Protein AF-A0A7U9RYZ7-F1 (afdb_monomer)

Mean predicted aligned error: 16.67 Å

Sequence (187 aa):
MVNEFLKSIRSGCMEQKMELETEYNRILIKQKENEKQMLRLKEEEMQNFDAFSPRKQKSNLKDTISNLEKENQMFHQKIEEMKEQKKKLDAEILKISSVLKYFKENYMEKKDLTLSSKGKKKYQKLQERYQGELGELIHKIEFCFTLIDLDPVRCKIELSALLNHLYSKKEKREETERAELVKDKEE

Nearest PDB structures (foldseek):
  3na7-assembly1_A  TM=6.859E-01  e=3.056E+00  Helicobacter pylori NCTC 11638
  8a1g-assembly2_B  TM=5.412E-01  e=5.506E+00  Homo sapiens
  8i21-assembly1_A  TM=3.399E-01  e=4.895E+00  Saccharomyces cerevisiae S288C
  8wjo-assembly1_B  TM=3.676E-01  e=8.315E+00  Saccharomyces cerevisiae S288C

Radius of gyration: 43.57 Å; Cα contacts (8 Å, |Δi|>4): 40; chains: 1; bounding box: 97×31×106 Å

Structure (mmCIF, N/CA/C/O backbone):
data_AF-A0A7U9RYZ7-F1
#
_entry.id   AF-A0A7U9RYZ7-F1
#
loop_
_atom_site.group_PDB
_atom_site.id
_atom_site.type_symbol
_atom_site.label_atom_id
_atom_site.label_alt_id
_atom_site.label_comp_id
_atom_site.label_asym_id
_atom_site.label_entity_id
_atom_site.label_seq_id
_atom_site.pdbx_PDB_ins_code
_atom_site.Cartn_x
_atom_site.Cartn_y
_atom_site.Cartn_z
_atom_site.occupancy
_atom_site.B_iso_or_equiv
_atom_site.auth_seq_id
_atom_site.auth_comp_id
_atom_site.auth_asym_id
_atom_site.auth_atom_id
_atom_site.pdbx_PDB_model_num
ATOM 1 N N . MET A 1 1 ? 5.210 12.443 -12.649 1.00 73.38 1 MET A N 1
ATOM 2 C CA . MET A 1 1 ? 3.873 13.069 -12.563 1.00 73.38 1 MET A CA 1
ATOM 3 C C . MET A 1 1 ? 2.748 12.087 -12.204 1.00 73.38 1 MET A C 1
ATOM 5 O O . MET A 1 1 ? 2.411 12.026 -11.034 1.00 73.38 1 MET A O 1
ATOM 9 N N . VAL A 1 2 ? 2.197 11.255 -13.109 1.00 79.50 2 VAL A N 1
ATOM 10 C CA . VAL A 1 2 ? 1.029 10.382 -12.780 1.00 79.50 2 VAL A CA 1
ATOM 11 C C . VAL A 1 2 ? 1.328 9.320 -11.705 1.00 79.50 2 VAL A C 1
ATOM 13 O O . VAL A 1 2 ? 0.521 9.089 -10.812 1.00 79.50 2 VAL A O 1
ATOM 16 N N . ASN A 1 3 ? 2.509 8.695 -11.740 1.00 81.38 3 ASN A N 1
ATOM 17 C CA . ASN A 1 3 ? 2.912 7.698 -10.736 1.00 81.38 3 ASN A CA 1
ATOM 18 C C . ASN A 1 3 ? 3.107 8.326 -9.339 1.00 81.38 3 ASN A C 1
ATOM 20 O O . ASN A 1 3 ? 2.691 7.759 -8.335 1.00 81.38 3 ASN A O 1
ATOM 24 N N . GLU A 1 4 ? 3.699 9.519 -9.272 1.00 85.00 4 GLU A N 1
ATOM 25 C CA . GLU A 1 4 ? 3.866 10.266 -8.015 1.00 85.00 4 GLU A CA 1
ATOM 26 C C . GLU A 1 4 ? 2.518 10.710 -7.451 1.00 85.00 4 GLU A C 1
ATOM 28 O O . GLU A 1 4 ? 2.281 10.562 -6.257 1.00 85.00 4 GLU A O 1
ATOM 33 N N . PHE A 1 5 ? 1.608 11.150 -8.321 1.00 88.88 5 PHE A N 1
ATOM 34 C CA . PHE A 1 5 ? 0.243 11.494 -7.946 1.00 88.88 5 PHE A CA 1
ATOM 35 C C . PHE A 1 5 ? -0.509 10.293 -7.352 1.00 88.88 5 PHE A C 1
ATOM 37 O O . PHE A 1 5 ? -1.039 10.380 -6.249 1.00 88.88 5 PHE A O 1
ATOM 44 N N . LEU A 1 6 ? -0.476 9.129 -8.011 1.00 88.06 6 LEU A N 1
ATOM 45 C CA . LEU A 1 6 ? -1.102 7.905 -7.490 1.00 88.06 6 LEU A CA 1
ATOM 46 C C . LEU A 1 6 ? -0.471 7.427 -6.172 1.00 88.06 6 LEU A C 1
ATOM 48 O O . LEU A 1 6 ? -1.171 6.903 -5.307 1.00 88.06 6 LEU A O 1
ATOM 52 N N . LYS A 1 7 ? 0.842 7.614 -5.993 1.00 89.19 7 LYS A N 1
ATOM 53 C CA . LYS A 1 7 ? 1.519 7.334 -4.718 1.00 89.19 7 LYS A CA 1
ATOM 54 C C . LYS A 1 7 ? 1.069 8.285 -3.610 1.00 89.19 7 LYS A C 1
ATOM 56 O O . LYS A 1 7 ? 0.853 7.812 -2.501 1.00 89.19 7 LYS A O 1
ATOM 61 N N . SER A 1 8 ? 0.904 9.572 -3.917 1.00 91.00 8 SER A N 1
ATOM 62 C CA . SER A 1 8 ? 0.421 10.586 -2.974 1.00 91.00 8 SER A CA 1
ATOM 63 C C . SER A 1 8 ? -1.026 10.329 -2.541 1.00 91.00 8 SER A C 1
ATOM 65 O O . SER A 1 8 ? -1.328 10.399 -1.354 1.00 91.00 8 SER A O 1
ATOM 67 N N . ILE A 1 9 ? -1.909 9.934 -3.465 1.00 90.75 9 ILE A N 1
ATOM 68 C CA . ILE A 1 9 ? -3.276 9.532 -3.099 1.00 90.75 9 ILE A CA 1
ATOM 69 C C . ILE A 1 9 ? -3.232 8.292 -2.203 1.00 90.75 9 ILE A C 1
ATOM 71 O O . ILE A 1 9 ? -3.878 8.257 -1.161 1.00 90.75 9 ILE A O 1
ATOM 75 N N . ARG A 1 10 ? -2.430 7.282 -2.566 1.00 90.88 10 ARG A N 1
ATOM 76 C CA . ARG A 1 10 ? -2.289 6.072 -1.748 1.00 90.88 10 ARG A CA 1
ATOM 77 C C . ARG A 1 10 ? -1.786 6.385 -0.337 1.00 90.88 10 ARG A C 1
ATOM 79 O O . ARG A 1 10 ? -2.271 5.760 0.602 1.00 90.88 10 ARG A O 1
ATOM 86 N N . SER A 1 11 ? -0.809 7.281 -0.179 1.00 90.12 11 SER A N 1
ATOM 87 C CA . SER A 1 11 ? -0.331 7.673 1.151 1.00 90.12 11 SER A CA 1
ATOM 88 C C . SER A 1 11 ? -1.417 8.402 1.940 1.00 90.12 11 SER A C 1
ATOM 90 O O . SER A 1 11 ? -1.642 8.032 3.084 1.00 90.12 11 SER A O 1
ATOM 92 N N . GLY A 1 12 ? -2.171 9.310 1.312 1.00 92.44 12 GLY A N 1
ATOM 93 C CA . GLY A 1 12 ? -3.309 9.977 1.955 1.00 92.44 12 GLY A CA 1
ATOM 94 C C . GLY A 1 12 ? -4.394 9.000 2.428 1.00 92.44 12 GLY A C 1
ATOM 95 O O . GLY A 1 12 ? -4.841 9.075 3.569 1.00 92.44 12 GLY A O 1
ATOM 96 N N . CYS A 1 13 ? -4.764 8.007 1.611 1.00 89.50 13 CYS A N 1
ATOM 97 C CA . CYS A 1 13 ? -5.710 6.962 2.031 1.00 89.50 13 CYS A CA 1
ATOM 98 C C . CYS A 1 13 ? -5.172 6.116 3.202 1.00 89.50 13 CYS A C 1
ATOM 100 O O . CYS A 1 13 ? -5.941 5.669 4.052 1.00 89.50 13 CYS A O 1
ATOM 102 N N . MET A 1 14 ? -3.857 5.875 3.256 1.00 90.19 14 MET A N 1
ATOM 103 C CA . MET A 1 14 ? -3.225 5.155 4.368 1.00 90.19 14 MET A CA 1
ATOM 104 C C . MET A 1 14 ? -3.211 5.987 5.653 1.00 90.19 14 MET A C 1
ATOM 106 O O . MET A 1 14 ? -3.461 5.438 6.722 1.00 90.19 14 MET A O 1
ATOM 110 N N . GLU A 1 15 ? -2.965 7.293 5.559 1.00 93.44 15 GLU A N 1
ATOM 111 C CA . GLU A 1 15 ? -3.040 8.222 6.693 1.00 93.44 15 GLU A CA 1
ATOM 112 C C . GLU A 1 15 ? -4.458 8.264 7.274 1.00 93.44 15 GLU A C 1
ATOM 114 O O . GLU A 1 15 ? -4.635 8.015 8.464 1.00 93.44 15 GLU A O 1
ATOM 119 N N . GLN A 1 16 ? -5.480 8.422 6.428 1.00 92.38 16 GLN A N 1
ATOM 120 C CA . GLN A 1 16 ? -6.887 8.380 6.852 1.00 92.38 16 GLN A CA 1
ATOM 121 C C . GLN A 1 16 ? -7.258 7.054 7.530 1.00 92.38 16 GLN A C 1
ATOM 123 O O . GLN A 1 16 ? -7.977 7.028 8.529 1.00 92.38 16 GLN A O 1
ATOM 128 N N . LYS A 1 17 ? -6.743 5.930 7.018 1.00 91.50 17 LYS A N 1
ATOM 129 C CA . LYS A 1 17 ? -6.937 4.617 7.643 1.00 91.50 17 LYS A CA 1
ATOM 130 C C . LYS A 1 17 ? -6.308 4.554 9.039 1.00 91.50 17 LYS A C 1
ATOM 132 O O . LYS A 1 17 ? -6.925 4.001 9.948 1.00 91.50 17 LYS A O 1
ATOM 137 N N . MET A 1 18 ? -5.108 5.109 9.208 1.00 92.06 18 MET A N 1
ATOM 138 C CA . MET A 1 18 ? -4.433 5.169 10.507 1.00 92.06 18 MET A CA 1
ATOM 139 C C . MET A 1 18 ? -5.207 6.045 11.494 1.00 92.06 18 MET A C 1
ATOM 141 O O . MET A 1 18 ? -5.415 5.635 12.634 1.00 92.06 18 MET A O 1
ATOM 145 N N . GLU A 1 19 ? -5.689 7.210 11.062 1.00 93.62 19 GLU A N 1
ATOM 146 C CA . GLU A 1 19 ? -6.517 8.095 11.888 1.00 93.62 19 GLU A CA 1
ATOM 147 C C . GLU A 1 19 ? -7.786 7.383 12.371 1.00 93.62 19 GLU A C 1
ATOM 149 O O . GLU A 1 19 ? -8.037 7.332 13.580 1.00 93.62 19 GLU A O 1
ATOM 154 N N . LEU A 1 20 ? -8.518 6.732 11.462 1.00 92.38 20 LEU A N 1
ATOM 155 C CA . LEU A 1 20 ? -9.696 5.931 11.808 1.00 92.38 20 LEU A CA 1
ATOM 156 C C . LEU A 1 20 ? -9.376 4.820 12.813 1.00 92.38 20 LEU A C 1
ATOM 158 O O . LEU A 1 20 ? -10.153 4.573 13.732 1.00 92.38 20 LEU A O 1
ATOM 162 N N . GLU A 1 21 ? -8.227 4.159 12.680 1.00 90.62 21 GLU A N 1
ATOM 163 C CA . GLU A 1 21 ? -7.804 3.102 13.601 1.00 90.62 21 GLU A CA 1
ATOM 164 C C . GLU A 1 21 ? -7.466 3.653 14.996 1.00 90.62 21 GLU A C 1
ATOM 166 O O . GLU A 1 21 ? -7.800 3.033 16.010 1.00 90.62 21 GLU A O 1
ATOM 171 N N . THR A 1 22 ? -6.881 4.852 15.079 1.00 92.81 22 THR A N 1
ATOM 172 C CA . THR A 1 22 ? -6.677 5.525 16.370 1.00 92.81 22 THR A CA 1
ATOM 173 C C . THR A 1 22 ? -7.996 5.927 17.027 1.00 92.81 22 THR A C 1
ATOM 175 O O . THR A 1 22 ? -8.154 5.726 18.234 1.00 92.81 22 THR A O 1
ATOM 178 N N . GLU A 1 23 ? -8.961 6.452 16.266 1.00 92.81 23 GLU A N 1
ATOM 179 C CA . GLU A 1 23 ? -10.270 6.838 16.800 1.00 92.81 23 GLU A CA 1
ATOM 180 C C . GLU A 1 23 ? -11.075 5.610 17.245 1.00 92.81 23 GLU A C 1
ATOM 182 O O . GLU A 1 23 ? -11.624 5.601 18.349 1.00 92.81 23 GLU A O 1
ATOM 187 N N . TYR A 1 24 ? -11.046 4.537 16.453 1.00 92.25 24 TYR A N 1
ATOM 188 C CA . TYR A 1 24 ? -11.631 3.243 16.798 1.00 92.25 24 TYR A CA 1
ATOM 189 C C . TYR A 1 24 ? -11.099 2.719 18.138 1.00 92.25 24 TYR A C 1
ATOM 191 O O . TYR A 1 24 ? -11.875 2.359 19.024 1.00 92.25 24 TYR A O 1
ATOM 199 N N . ASN A 1 25 ? -9.776 2.734 18.330 1.00 92.06 25 ASN A N 1
ATOM 200 C CA . ASN A 1 25 ? -9.162 2.285 19.578 1.00 92.06 25 ASN A CA 1
ATOM 201 C C . ASN A 1 25 ? -9.558 3.165 20.773 1.00 92.06 25 ASN A C 1
ATOM 203 O O . ASN A 1 25 ? -9.812 2.641 21.858 1.00 92.06 25 ASN A O 1
ATOM 207 N N . ARG A 1 26 ? -9.668 4.488 20.588 1.00 93.62 26 ARG A N 1
ATOM 208 C CA . ARG A 1 26 ? -10.150 5.403 21.639 1.00 93.62 26 ARG A CA 1
ATOM 209 C C . ARG A 1 26 ? -11.584 5.082 22.051 1.00 93.62 26 ARG A C 1
ATOM 211 O O . ARG A 1 26 ? -11.870 5.039 23.244 1.00 93.62 26 ARG A O 1
ATOM 218 N N . ILE A 1 27 ? -12.472 4.848 21.085 1.00 92.06 27 ILE A N 1
ATOM 219 C CA . ILE A 1 27 ? -13.871 4.489 21.355 1.00 92.06 27 ILE A CA 1
ATOM 220 C C . ILE A 1 27 ? -13.947 3.141 22.078 1.00 92.06 27 ILE A C 1
ATOM 222 O O . ILE A 1 27 ? -14.669 3.019 23.063 1.00 92.06 27 ILE A O 1
ATOM 226 N N . LEU A 1 28 ? -13.148 2.156 21.661 1.00 91.25 28 LEU A N 1
ATOM 227 C CA . LEU A 1 28 ? -13.102 0.842 22.304 1.00 91.25 28 LEU A CA 1
ATOM 228 C C . LEU A 1 28 ? -12.662 0.924 23.776 1.00 91.25 28 LEU A C 1
ATOM 230 O O . LEU A 1 28 ? -13.189 0.202 24.621 1.00 91.25 28 LEU A O 1
ATOM 234 N N . ILE A 1 29 ? -11.697 1.795 24.091 1.00 92.50 29 ILE A N 1
ATOM 235 C CA . ILE A 1 29 ? -11.263 2.040 25.474 1.00 92.50 29 ILE A CA 1
ATOM 236 C C . ILE A 1 29 ? -12.407 2.652 26.286 1.00 92.50 29 ILE A C 1
ATOM 238 O O . ILE A 1 29 ? -12.743 2.108 27.336 1.00 92.50 29 ILE A O 1
ATOM 242 N N . LYS A 1 30 ? -13.055 3.705 25.770 1.00 91.69 30 LYS A N 1
ATOM 243 C CA . LYS A 1 30 ? -14.197 4.352 26.438 1.00 91.69 30 LYS A CA 1
ATOM 244 C C . LYS A 1 30 ? -15.343 3.383 26.700 1.00 91.69 30 LYS A C 1
ATOM 246 O O . LYS A 1 30 ? -15.904 3.372 27.787 1.00 91.69 30 LYS A O 1
ATOM 251 N N . GLN A 1 31 ? -15.653 2.514 25.741 1.00 90.62 31 GLN A N 1
ATOM 252 C CA . GLN A 1 31 ? -16.705 1.517 25.914 1.00 90.62 31 GLN A CA 1
ATOM 253 C C . GLN A 1 31 ? -16.375 0.538 27.056 1.00 90.62 31 GLN A C 1
ATOM 255 O O . GLN A 1 31 ? -17.222 0.260 27.901 1.00 90.62 31 GLN A O 1
ATOM 260 N N . LYS A 1 32 ? -15.120 0.073 27.145 1.00 91.50 32 LYS A N 1
ATOM 261 C CA . LYS A 1 32 ? -14.660 -0.785 28.253 1.00 91.50 32 LYS A CA 1
ATOM 262 C C . LYS A 1 32 ? -14.678 -0.065 29.602 1.00 91.50 32 LYS A C 1
ATOM 264 O O . LYS A 1 32 ? -14.926 -0.694 30.630 1.00 91.50 32 LYS A O 1
ATOM 269 N N . GLU A 1 33 ? -14.368 1.227 29.623 1.00 92.00 33 GLU A N 1
ATOM 270 C CA . GLU A 1 33 ? -14.463 2.058 30.827 1.00 92.00 33 GLU A CA 1
ATOM 271 C C . GLU A 1 33 ? -15.919 2.194 31.281 1.00 92.00 33 GLU A C 1
ATOM 273 O O . GLU A 1 33 ? -16.210 1.916 32.445 1.00 92.00 33 GLU A O 1
ATOM 278 N N . ASN A 1 34 ? -16.834 2.487 30.353 1.00 90.88 34 ASN A N 1
ATOM 279 C CA . ASN A 1 34 ? -18.270 2.561 30.612 1.00 90.88 34 ASN A CA 1
ATOM 280 C C . ASN A 1 34 ? -18.826 1.228 31.130 1.00 90.88 34 ASN A C 1
ATOM 282 O O . ASN A 1 34 ? -19.574 1.209 32.104 1.00 90.88 34 ASN A O 1
ATOM 286 N N . GLU A 1 35 ? -18.428 0.096 30.544 1.00 88.88 35 GLU A N 1
ATOM 287 C CA . GLU A 1 35 ? -18.813 -1.242 31.017 1.00 88.88 35 GLU A CA 1
ATOM 288 C C . GLU A 1 35 ? -18.355 -1.500 32.463 1.00 88.88 35 GLU A C 1
ATOM 290 O O . GLU A 1 35 ? -19.143 -1.957 33.295 1.00 88.88 35 GLU A O 1
ATOM 295 N N . LYS A 1 36 ? -17.105 -1.150 32.799 1.00 91.69 36 LYS A N 1
ATOM 296 C CA . LYS A 1 36 ? -16.585 -1.264 34.173 1.00 91.69 36 LYS A CA 1
ATOM 297 C C . LYS A 1 36 ? -17.301 -0.326 35.139 1.00 91.69 36 LYS A C 1
ATOM 299 O O . LYS A 1 36 ? -17.555 -0.709 36.278 1.00 91.69 36 LYS A O 1
ATOM 304 N N . GLN A 1 37 ? -17.611 0.894 34.707 1.00 89.50 37 GLN A N 1
ATOM 305 C CA . GLN A 1 37 ? -18.332 1.863 35.524 1.00 89.50 37 GLN A CA 1
ATOM 306 C C . GLN A 1 37 ? 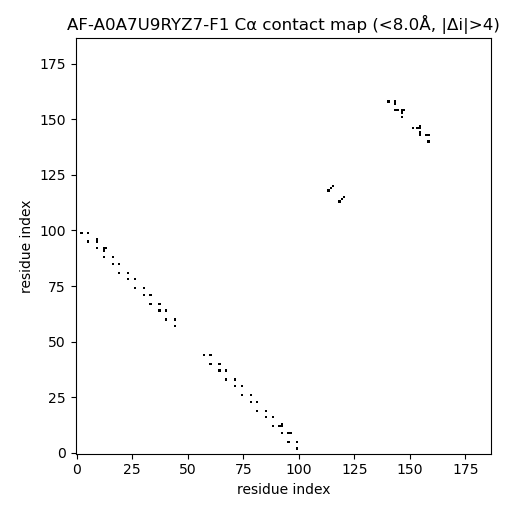-19.755 1.383 35.811 1.00 89.50 37 GLN A C 1
ATOM 308 O O . GLN A 1 37 ? -20.178 1.409 36.962 1.00 89.50 37 GLN A O 1
ATOM 313 N N . MET A 1 38 ? -20.464 0.860 34.808 1.00 86.69 38 MET A N 1
ATOM 314 C CA . MET A 1 38 ? -21.784 0.262 35.011 1.00 86.69 38 MET A CA 1
ATOM 315 C C . MET A 1 38 ? -21.744 -0.922 35.979 1.00 86.69 38 MET A C 1
ATOM 317 O O . MET A 1 38 ? -22.654 -1.057 36.793 1.00 86.69 38 MET A O 1
ATOM 321 N N . LEU A 1 39 ? -20.710 -1.769 35.918 1.00 88.75 39 LEU A N 1
ATOM 322 C CA . LEU A 1 39 ? -20.558 -2.883 36.857 1.00 88.75 39 LEU A CA 1
ATOM 323 C C . LEU A 1 39 ? -20.421 -2.380 38.302 1.00 88.75 39 LEU A C 1
ATOM 325 O O . LEU A 1 39 ? -21.164 -2.830 39.168 1.00 88.75 39 LEU A O 1
ATOM 329 N N . ARG A 1 40 ? -19.551 -1.389 38.537 1.00 87.50 40 ARG A N 1
ATOM 330 C CA . ARG A 1 40 ? -19.377 -0.766 39.862 1.00 87.50 40 ARG A CA 1
ATOM 331 C C . ARG A 1 40 ? -20.672 -0.146 40.378 1.00 87.50 40 ARG A C 1
ATOM 333 O O . ARG A 1 40 ? -21.043 -0.377 41.519 1.00 87.50 40 ARG A O 1
ATOM 340 N N . LEU A 1 41 ? -21.396 0.581 39.525 1.00 85.38 41 LEU A N 1
ATOM 341 C CA . LEU A 1 41 ? -22.676 1.193 39.898 1.00 85.38 41 LEU A CA 1
ATOM 342 C C . LEU A 1 41 ? -23.736 0.141 40.266 1.00 85.38 41 LEU A C 1
ATOM 344 O O . LEU A 1 41 ? -24.522 0.358 41.184 1.00 85.38 41 LEU A O 1
ATOM 348 N N . LYS A 1 42 ? -23.745 -1.016 39.589 1.00 83.81 42 LYS A N 1
ATOM 349 C CA . LYS A 1 42 ? -24.626 -2.147 39.930 1.00 83.81 42 LYS A CA 1
ATOM 350 C C . LYS A 1 42 ? -24.232 -2.803 41.257 1.00 83.81 42 LYS A C 1
ATOM 352 O O . LYS A 1 42 ? -25.106 -3.154 42.045 1.00 83.81 42 LYS A O 1
ATOM 357 N N . GLU A 1 43 ? -22.936 -2.945 41.527 1.00 84.88 43 GLU A N 1
ATOM 358 C CA . GLU A 1 43 ? -22.425 -3.442 42.812 1.00 84.88 43 GLU A CA 1
ATOM 359 C C . GLU A 1 43 ? -22.773 -2.484 43.965 1.00 84.88 43 GLU A C 1
ATOM 361 O O . GLU A 1 43 ? -23.242 -2.930 45.011 1.00 84.88 43 GLU A O 1
ATOM 366 N N . GLU A 1 44 ? -22.640 -1.171 43.756 1.00 80.19 44 GLU A N 1
ATOM 367 C CA . GLU A 1 44 ? -23.049 -0.131 44.709 1.00 80.19 44 GLU A CA 1
ATOM 368 C C . GLU A 1 44 ? -24.567 -0.120 44.951 1.00 80.19 44 GLU A C 1
ATOM 370 O O . GLU A 1 44 ? -25.000 0.085 46.087 1.00 80.19 44 GLU A O 1
ATOM 375 N N . GLU A 1 45 ? -25.388 -0.368 43.921 1.00 75.62 45 GLU A N 1
ATOM 376 C CA . GLU A 1 45 ? -26.844 -0.517 44.070 1.00 75.62 45 GLU A CA 1
ATOM 377 C C . GLU A 1 45 ? -27.197 -1.731 44.950 1.00 75.62 45 GLU A C 1
ATOM 379 O O . GLU A 1 45 ? -28.113 -1.647 45.773 1.00 75.62 45 GLU A O 1
ATOM 384 N N . MET A 1 46 ? -26.459 -2.839 44.812 1.00 71.62 46 MET A N 1
ATOM 385 C CA . MET A 1 46 ? -26.667 -4.058 45.601 1.00 71.62 46 MET A CA 1
ATOM 386 C C . MET A 1 46 ? -26.157 -3.939 47.043 1.00 71.62 46 MET A C 1
ATOM 388 O O . MET A 1 46 ? -26.833 -4.397 47.962 1.00 71.62 46 MET A O 1
ATOM 392 N N . GLN A 1 47 ? -24.995 -3.314 47.262 1.00 72.56 47 GLN A N 1
ATOM 393 C CA . GLN A 1 47 ? -24.409 -3.144 48.598 1.00 72.56 47 GLN A CA 1
ATOM 394 C C . GLN A 1 47 ? -25.141 -2.094 49.442 1.00 72.56 47 GLN A C 1
ATOM 396 O O . GLN A 1 47 ? -25.304 -2.283 50.645 1.00 72.56 47 GLN A O 1
ATOM 401 N N . ASN A 1 48 ? -25.647 -1.020 48.828 1.00 64.44 48 ASN A N 1
ATOM 402 C CA . ASN A 1 48 ? -26.41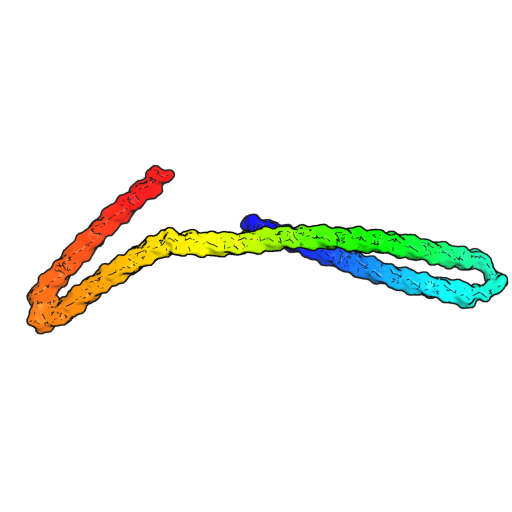9 0.021 49.516 1.00 64.44 48 ASN A CA 1
ATOM 403 C C . ASN A 1 48 ? -27.922 -0.314 49.618 1.00 64.44 48 ASN A C 1
ATOM 405 O O . ASN A 1 48 ? -28.770 0.586 49.699 1.00 64.44 48 ASN A O 1
ATOM 409 N N . PHE A 1 49 ? -28.291 -1.601 49.598 1.00 62.56 49 PHE A N 1
ATOM 410 C CA . PHE A 1 49 ? -29.666 -2.036 49.828 1.00 62.56 49 PHE A CA 1
ATOM 411 C C . PHE A 1 49 ? -30.025 -1.929 51.317 1.00 62.56 49 PHE A C 1
ATOM 413 O O . PHE A 1 49 ? -30.086 -2.910 52.048 1.00 62.56 49 PHE A O 1
ATOM 420 N N . ASP A 1 50 ? -30.292 -0.708 51.765 1.00 62.00 50 ASP A N 1
ATOM 421 C CA . ASP A 1 50 ? -30.969 -0.445 53.030 1.00 62.00 50 ASP A CA 1
ATOM 422 C C . ASP A 1 50 ? -32.473 -0.269 52.755 1.00 62.00 50 ASP A C 1
ATOM 424 O O . ASP A 1 50 ? -32.883 0.547 51.918 1.00 62.00 50 ASP A O 1
ATOM 428 N N . ALA A 1 51 ? -33.304 -1.070 53.431 1.00 64.62 51 ALA A N 1
ATOM 429 C CA . ALA A 1 51 ? -34.763 -1.026 53.323 1.00 64.62 51 ALA A CA 1
ATOM 430 C C . ALA A 1 51 ? -35.352 0.327 53.774 1.00 64.62 51 ALA A C 1
ATOM 432 O O . ALA A 1 51 ? -36.487 0.644 53.412 1.00 64.62 51 ALA A O 1
ATOM 433 N N . PHE A 1 52 ? -34.573 1.132 54.506 1.00 65.88 52 PHE A N 1
ATOM 434 C CA . PHE A 1 52 ? -34.967 2.435 55.042 1.00 65.88 52 PHE A CA 1
ATOM 435 C C . PHE A 1 52 ? -34.239 3.635 54.404 1.00 65.88 52 PHE A C 1
ATOM 437 O O . PHE A 1 52 ? -34.518 4.778 54.769 1.00 65.88 52 PHE A O 1
ATOM 444 N N . SER A 1 53 ? -33.366 3.420 53.412 1.00 61.47 53 SER A N 1
ATOM 445 C CA . SER A 1 53 ? -32.611 4.505 52.763 1.00 61.47 53 SER A CA 1
ATOM 446 C C . SER A 1 53 ? -33.454 5.317 51.750 1.00 61.47 53 SER A C 1
ATOM 448 O O . SER A 1 53 ? -34.352 4.765 51.096 1.00 61.47 53 SER A O 1
ATO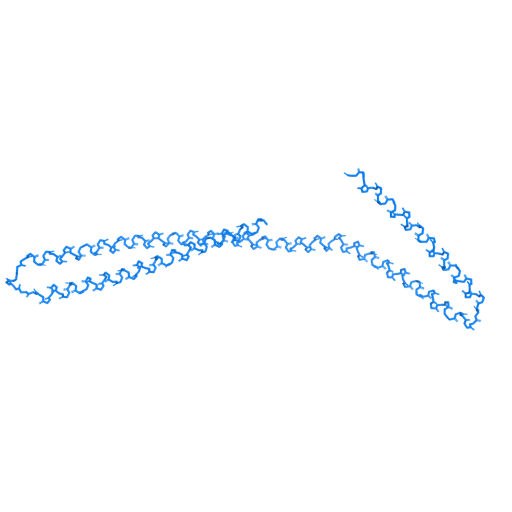M 450 N N . PRO A 1 54 ? -33.215 6.641 51.585 1.00 63.56 54 PRO A N 1
ATOM 451 C CA . PRO A 1 54 ? -34.041 7.513 50.750 1.00 63.56 54 PRO A CA 1
ATOM 452 C C . PRO A 1 54 ? -34.127 7.072 49.279 1.00 63.56 54 PRO A C 1
ATOM 454 O O . PRO A 1 54 ? -33.126 6.961 48.571 1.00 63.56 54 PRO A O 1
ATOM 457 N N . ARG A 1 55 ? -35.356 6.951 48.752 1.00 64.19 55 ARG A N 1
ATOM 458 C CA . ARG A 1 55 ? -35.630 6.558 47.349 1.00 64.19 55 ARG A CA 1
ATOM 459 C C . ARG A 1 55 ? -34.928 7.422 46.287 1.00 64.19 55 ARG A C 1
ATOM 461 O O . ARG A 1 55 ? -34.687 6.925 45.191 1.00 64.19 55 ARG A O 1
ATOM 468 N N . LYS A 1 56 ? -34.580 8.679 46.598 1.00 62.34 56 LYS A N 1
ATOM 469 C CA . LYS A 1 56 ? -33.919 9.619 45.667 1.00 62.34 56 LYS A CA 1
ATOM 470 C C . LYS A 1 56 ? -32.501 9.187 45.263 1.00 62.34 56 LYS A C 1
ATOM 472 O O . LYS A 1 56 ? -32.074 9.489 44.158 1.00 62.34 56 LYS A O 1
ATOM 477 N N . GLN A 1 57 ? -31.775 8.461 46.117 1.00 63.81 57 GLN A N 1
ATOM 478 C CA . GLN A 1 57 ? -30.422 7.995 45.782 1.00 63.81 57 GLN A CA 1
ATOM 479 C C . GLN A 1 57 ? -30.455 6.832 44.773 1.00 63.81 57 GLN A C 1
ATOM 481 O O . GLN A 1 57 ? -29.603 6.752 43.893 1.00 63.81 57 GLN A O 1
ATOM 486 N N . LYS A 1 58 ? -31.499 5.989 44.827 1.00 66.00 58 LYS A N 1
ATOM 487 C CA . LYS A 1 58 ? -31.712 4.880 43.880 1.00 66.00 58 LYS A CA 1
ATOM 488 C C . LYS A 1 58 ? -32.160 5.338 42.484 1.00 66.00 58 LYS A C 1
ATOM 490 O O . LYS A 1 58 ? -31.829 4.662 41.516 1.00 66.00 58 LYS A O 1
ATOM 495 N N . SER A 1 59 ? -32.887 6.455 42.343 1.00 66.19 59 SER A N 1
ATOM 496 C CA . SER A 1 59 ? -33.250 6.972 41.007 1.00 66.19 59 SER A CA 1
ATOM 497 C C . SER A 1 59 ? -32.024 7.481 40.251 1.00 66.19 59 SER A C 1
ATOM 499 O O . SER A 1 59 ? -31.823 7.103 39.104 1.00 66.19 59 SER A O 1
ATOM 501 N N . ASN A 1 60 ? -31.144 8.227 40.928 1.00 77.50 60 ASN A N 1
ATOM 502 C CA . ASN A 1 60 ? -29.951 8.807 40.309 1.00 77.50 60 ASN A CA 1
ATOM 503 C C . ASN A 1 60 ? -29.003 7.744 39.726 1.00 77.50 60 ASN A C 1
ATOM 505 O O . ASN A 1 60 ? -28.472 7.952 38.637 1.00 77.50 60 ASN A O 1
ATOM 509 N N . LEU A 1 61 ? -28.821 6.608 40.418 1.00 77.94 61 LEU A N 1
ATOM 510 C CA . LEU A 1 61 ? -28.008 5.473 39.951 1.00 77.94 61 LEU A CA 1
ATOM 511 C C . LEU A 1 61 ? -28.596 4.824 38.689 1.00 77.94 61 LEU A C 1
ATOM 513 O O . LEU A 1 61 ? -27.880 4.569 37.723 1.00 77.94 61 LEU A O 1
ATOM 517 N N . LYS A 1 62 ? -29.915 4.605 38.662 1.00 81.00 62 LYS A N 1
ATOM 518 C CA . LYS A 1 62 ? -30.604 4.047 37.489 1.00 81.00 62 LYS A CA 1
ATOM 519 C C . LYS A 1 62 ? -30.535 4.979 36.286 1.00 81.00 62 LYS A C 1
ATOM 521 O O . LYS A 1 62 ? -30.306 4.512 35.172 1.00 81.00 62 LYS A O 1
ATOM 526 N N . ASP A 1 63 ? -30.668 6.282 36.515 1.00 84.69 63 ASP A N 1
ATOM 527 C CA . ASP A 1 63 ? -30.539 7.289 35.462 1.00 84.69 63 ASP A CA 1
ATOM 528 C C . ASP A 1 63 ? -29.105 7.332 34.904 1.00 84.69 63 ASP A C 1
ATOM 530 O O . ASP A 1 63 ? -28.918 7.426 33.690 1.00 84.69 63 ASP A O 1
ATOM 534 N N . THR A 1 64 ? -28.080 7.183 35.756 1.00 84.88 64 THR A N 1
ATOM 535 C CA . THR A 1 64 ? -26.678 7.112 35.297 1.00 84.88 64 THR A CA 1
ATOM 536 C C . THR A 1 64 ? -26.391 5.844 34.502 1.00 84.88 64 THR A C 1
ATOM 538 O O . THR A 1 64 ? -25.758 5.930 33.451 1.00 84.88 64 THR A O 1
ATOM 541 N N . ILE A 1 65 ? -26.887 4.685 34.945 1.00 85.31 65 ILE A N 1
ATOM 542 C CA . ILE A 1 65 ? -26.751 3.423 34.201 1.00 85.31 65 ILE A CA 1
ATOM 543 C C . ILE A 1 65 ? -27.451 3.529 32.837 1.00 85.31 65 ILE A C 1
ATOM 545 O O . ILE A 1 65 ? -26.846 3.207 31.820 1.00 85.31 65 ILE A O 1
ATOM 549 N N . SER A 1 66 ? -28.676 4.063 32.790 1.00 88.75 66 SER A N 1
ATOM 550 C CA . SER A 1 66 ? -29.423 4.272 31.538 1.00 88.75 66 SER A CA 1
ATOM 551 C C . SER A 1 66 ? -28.689 5.201 30.561 1.00 88.75 66 SER A C 1
ATOM 553 O O . SER A 1 66 ? -28.649 4.949 29.355 1.00 88.75 66 SER A O 1
ATOM 555 N N . ASN A 1 67 ? -28.054 6.264 31.066 1.00 90.00 67 ASN A N 1
ATOM 556 C CA . ASN A 1 67 ? -27.255 7.166 30.237 1.00 90.00 67 ASN A CA 1
ATOM 557 C C . ASN A 1 67 ? -25.991 6.485 29.685 1.00 90.00 67 ASN A C 1
ATOM 559 O O . ASN A 1 67 ? -25.695 6.648 28.501 1.00 90.00 67 ASN A O 1
ATOM 563 N N . LEU A 1 68 ? -25.292 5.684 30.497 1.00 88.88 68 LEU A N 1
ATOM 564 C CA . LEU A 1 68 ? -24.127 4.903 30.057 1.00 88.88 68 LEU A CA 1
ATOM 565 C C . LEU A 1 68 ? -24.506 3.831 29.022 1.00 88.88 68 LEU A C 1
ATOM 567 O O . LEU A 1 68 ? -23.761 3.598 28.070 1.00 88.88 68 LEU A O 1
ATOM 571 N N . GLU A 1 69 ? -25.681 3.209 29.154 1.00 88.25 69 GLU A N 1
ATOM 572 C CA . GLU A 1 69 ? -26.209 2.264 28.161 1.00 88.25 69 GLU A CA 1
ATOM 573 C C . GLU A 1 69 ? -26.484 2.947 26.815 1.00 88.25 69 GLU A C 1
ATOM 575 O O . GLU A 1 69 ? -26.086 2.426 25.770 1.00 88.25 69 GLU A O 1
ATOM 580 N N . LYS A 1 70 ? -27.100 4.138 26.825 1.00 90.94 70 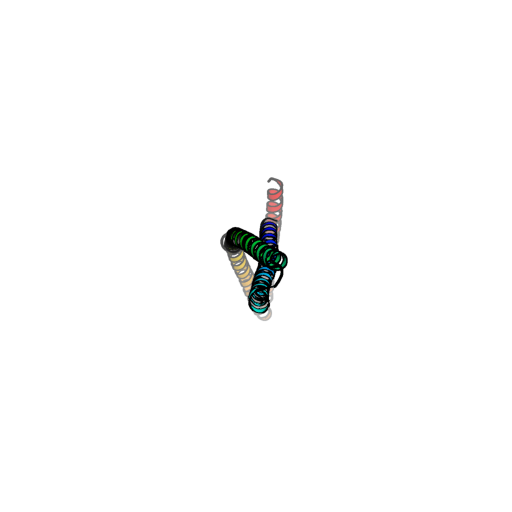LYS A N 1
ATOM 581 C CA . LYS A 1 70 ? -27.302 4.942 25.607 1.00 90.94 70 LYS A CA 1
ATOM 582 C C . LYS A 1 70 ? -25.975 5.345 24.969 1.00 90.94 70 LYS A C 1
ATOM 584 O O . LYS A 1 70 ? -25.832 5.251 23.753 1.00 90.94 70 LYS A O 1
ATOM 589 N N . GLU A 1 71 ? -24.996 5.762 25.768 1.00 90.56 71 GLU A N 1
ATOM 590 C CA . GLU A 1 71 ? -23.669 6.124 25.264 1.00 90.56 71 GLU A CA 1
ATOM 591 C C . GLU A 1 71 ? -22.968 4.921 24.608 1.00 90.56 71 GLU A C 1
ATOM 593 O O . GLU A 1 71 ? -22.434 5.033 23.505 1.00 90.56 71 GLU A O 1
ATOM 598 N N . ASN A 1 72 ? -23.058 3.736 25.218 1.00 88.31 72 ASN A N 1
ATOM 599 C CA . ASN A 1 72 ? -22.524 2.503 24.639 1.00 88.31 72 ASN A CA 1
ATOM 600 C C . ASN A 1 72 ? -23.222 2.102 23.331 1.00 88.31 72 ASN A C 1
ATOM 602 O O . ASN A 1 72 ? -22.552 1.637 22.406 1.00 88.31 72 ASN A O 1
ATOM 606 N N . GLN A 1 73 ? -24.536 2.314 23.213 1.00 91.25 73 GLN A N 1
ATOM 607 C CA . GLN A 1 73 ? -25.251 2.111 21.948 1.00 91.25 73 GLN A CA 1
ATOM 608 C C . GLN A 1 73 ? -24.749 3.061 20.853 1.00 91.25 73 GLN A C 1
ATOM 610 O O . GLN A 1 73 ? -24.510 2.622 19.727 1.00 91.25 73 GLN A O 1
ATOM 615 N N . MET A 1 74 ? -24.518 4.335 21.186 1.00 91.06 74 MET A N 1
ATOM 616 C CA . MET A 1 74 ? -23.934 5.309 20.255 1.00 91.06 74 MET A CA 1
ATOM 617 C C . MET A 1 74 ? -22.515 4.908 19.830 1.00 91.06 74 MET A C 1
ATOM 619 O O . MET A 1 74 ? -22.177 4.989 18.648 1.00 91.06 74 MET A O 1
ATOM 623 N N . PHE A 1 75 ? -21.686 4.420 20.759 1.00 90.69 75 PHE A N 1
ATOM 624 C CA . PHE A 1 75 ? -20.359 3.895 20.425 1.00 90.69 75 PHE A CA 1
ATOM 625 C C . PHE A 1 75 ? -20.428 2.674 19.507 1.00 90.69 75 PHE A C 1
ATOM 627 O O . PHE A 1 75 ? -19.641 2.593 18.566 1.00 90.69 75 PHE A O 1
ATOM 634 N N . HIS A 1 76 ? -21.382 1.765 19.719 1.00 89.56 76 HIS A N 1
ATOM 635 C CA . HIS A 1 76 ? -21.604 0.621 18.832 1.00 89.56 76 HIS A CA 1
ATOM 636 C C . HIS A 1 76 ? -21.950 1.045 17.402 1.00 89.56 76 HIS A C 1
ATOM 638 O O . HIS A 1 76 ? -21.352 0.535 16.455 1.00 89.56 76 HIS A O 1
ATOM 644 N N . GLN A 1 77 ? -22.862 2.006 17.236 1.00 92.19 77 GLN A N 1
ATOM 645 C CA . GLN A 1 77 ? -23.208 2.541 15.914 1.00 92.19 77 GLN A CA 1
ATOM 646 C C . GLN A 1 77 ? -21.983 3.161 15.234 1.00 92.19 77 GLN A C 1
ATOM 648 O O . GLN A 1 77 ? -21.658 2.813 14.099 1.00 92.19 77 GLN A O 1
ATOM 653 N N . LYS A 1 78 ? -21.234 3.991 15.967 1.00 92.81 78 LYS A N 1
ATOM 654 C CA . LYS A 1 78 ? -20.022 4.637 15.453 1.00 92.81 78 LYS A CA 1
ATOM 655 C C . LYS A 1 78 ? -18.933 3.626 15.072 1.00 92.81 78 LYS A C 1
ATOM 657 O O . LYS A 1 78 ? -18.235 3.811 14.078 1.00 92.81 78 LYS A O 1
ATOM 662 N N . ILE A 1 79 ? -18.803 2.531 15.822 1.00 91.75 79 ILE A N 1
ATOM 663 C CA . ILE A 1 79 ? -17.897 1.420 15.504 1.00 91.75 79 ILE A CA 1
ATOM 664 C C . ILE A 1 79 ? -18.279 0.752 14.177 1.00 91.75 79 ILE A C 1
ATOM 666 O O . ILE A 1 79 ? -17.395 0.483 13.361 1.00 91.75 79 ILE A O 1
ATOM 670 N N . GLU A 1 80 ? -19.562 0.474 13.949 1.00 92.06 80 GLU A N 1
ATOM 671 C CA . GLU A 1 80 ? -20.016 -0.142 12.697 1.00 92.06 80 GLU A CA 1
ATOM 672 C C . GLU A 1 80 ? -19.808 0.790 11.495 1.00 92.06 80 GLU A C 1
ATOM 674 O O . GLU A 1 80 ? -19.275 0.359 10.469 1.00 92.06 80 GLU A O 1
ATOM 679 N N . GLU A 1 81 ? -20.096 2.085 11.646 1.00 93.69 81 GLU A N 1
ATOM 680 C CA . GLU A 1 81 ? -19.806 3.097 10.623 1.00 93.69 81 GLU A CA 1
ATOM 681 C C . GLU A 1 81 ? -18.309 3.157 10.286 1.00 93.69 81 GLU A C 1
ATOM 683 O O . GLU A 1 81 ? -17.926 3.122 9.113 1.00 93.69 81 GLU A O 1
ATOM 688 N N . MET A 1 82 ? -17.441 3.175 11.302 1.00 92.44 82 MET A N 1
ATOM 689 C CA . MET A 1 82 ? -15.986 3.167 11.116 1.00 92.44 82 MET A CA 1
ATOM 690 C C . MET A 1 82 ? -15.492 1.898 10.420 1.00 92.44 82 MET A C 1
ATOM 692 O O . MET A 1 82 ? -14.608 1.968 9.563 1.00 92.44 82 MET A O 1
ATOM 696 N N . LYS A 1 83 ? -16.058 0.728 10.743 1.00 91.12 83 LYS A N 1
ATOM 697 C CA . LYS A 1 83 ? -15.737 -0.528 10.046 1.00 91.12 83 LYS A CA 1
ATOM 698 C C . LYS A 1 83 ? -16.109 -0.448 8.571 1.00 91.12 83 LYS A C 1
ATOM 700 O O . LYS A 1 83 ? -15.353 -0.931 7.726 1.00 91.12 83 LYS A O 1
ATOM 705 N N . GLU A 1 84 ? -17.251 0.151 8.245 1.00 93.88 84 GLU A N 1
ATOM 706 C CA . GLU A 1 84 ? -17.662 0.329 6.857 1.00 93.88 84 GLU A CA 1
ATOM 707 C C . GLU A 1 84 ? -16.760 1.323 6.111 1.00 93.88 84 GLU A C 1
ATOM 709 O O . GLU A 1 84 ? -16.329 1.039 4.990 1.00 93.88 84 GLU A O 1
ATOM 714 N N . GLN A 1 85 ? -16.396 2.442 6.739 1.00 93.00 85 GLN A N 1
ATOM 715 C CA . GLN A 1 85 ? -15.435 3.399 6.181 1.00 93.00 85 GLN A CA 1
ATOM 716 C C . GLN A 1 85 ? -14.063 2.753 5.934 1.00 93.00 85 GLN A C 1
ATOM 718 O O . GLN A 1 85 ? -13.491 2.915 4.855 1.00 93.00 85 GLN A O 1
ATOM 723 N N . LYS A 1 86 ? -13.571 1.933 6.873 1.00 92.19 86 LYS A N 1
ATOM 724 C CA . LYS A 1 86 ? -12.320 1.173 6.717 1.00 92.19 86 LYS A CA 1
ATOM 725 C C . LYS A 1 86 ? -12.373 0.236 5.509 1.00 92.19 86 LYS A C 1
ATOM 727 O O . LYS A 1 86 ? -11.438 0.219 4.714 1.00 92.19 86 LYS A O 1
ATOM 732 N N . LYS A 1 87 ? -13.486 -0.485 5.315 1.00 92.62 87 LYS A N 1
ATOM 733 C CA . LYS A 1 87 ? -13.686 -1.349 4.135 1.00 92.62 87 LYS A CA 1
ATOM 734 C C . LYS A 1 87 ? -13.648 -0.559 2.823 1.00 92.62 87 LYS A C 1
ATOM 736 O O . LYS A 1 87 ? -13.062 -1.035 1.852 1.00 92.62 87 LYS A O 1
ATOM 741 N N . LYS A 1 88 ? -14.254 0.635 2.784 1.00 93.81 88 LYS A N 1
ATOM 742 C CA . LYS A 1 88 ? -14.237 1.516 1.601 1.00 93.81 88 LYS A CA 1
ATOM 743 C C . LYS A 1 88 ? -12.812 1.974 1.274 1.00 93.81 88 LYS A C 1
ATOM 745 O O . LYS A 1 88 ? -12.378 1.804 0.136 1.00 93.81 88 LYS A O 1
ATOM 750 N N . LEU A 1 89 ? -12.063 2.438 2.276 1.00 91.69 89 LEU A N 1
ATOM 751 C CA . LEU A 1 89 ? -10.656 2.825 2.120 1.00 91.69 89 LEU A CA 1
ATOM 752 C C . LEU A 1 89 ? -9.774 1.656 1.669 1.00 91.69 89 LEU A C 1
ATOM 754 O O . LEU A 1 89 ? -8.959 1.814 0.763 1.00 91.69 89 LEU A O 1
ATOM 758 N N . ASP A 1 90 ? -9.958 0.464 2.241 1.00 92.19 90 ASP A N 1
ATOM 759 C CA . ASP A 1 90 ? -9.211 -0.729 1.832 1.00 92.19 90 ASP A CA 1
ATOM 760 C C . ASP A 1 90 ? -9.468 -1.079 0.357 1.00 92.19 90 ASP A C 1
ATOM 762 O O . ASP A 1 90 ? -8.530 -1.383 -0.386 1.00 92.19 90 ASP A O 1
ATOM 766 N N . ALA A 1 91 ? -10.717 -0.967 -0.106 1.00 93.50 91 ALA A N 1
ATOM 767 C CA . ALA A 1 91 ? -11.058 -1.171 -1.511 1.00 93.50 91 ALA A CA 1
ATOM 768 C C . ALA A 1 91 ? -10.408 -0.121 -2.433 1.00 93.50 91 ALA A C 1
ATOM 770 O O . ALA A 1 91 ? -9.929 -0.462 -3.516 1.00 93.50 91 ALA A O 1
ATOM 771 N N . GLU A 1 92 ? -10.358 1.148 -2.023 1.00 92.88 92 GLU A N 1
ATOM 772 C CA . GLU A 1 92 ? -9.687 2.214 -2.778 1.00 92.88 92 GLU A CA 1
ATOM 773 C C . GLU A 1 92 ? -8.169 2.018 -2.847 1.00 92.88 92 GLU A C 1
ATOM 775 O O . GLU A 1 92 ? -7.581 2.089 -3.931 1.00 92.88 92 GLU A O 1
ATOM 780 N N . ILE A 1 93 ? -7.532 1.672 -1.725 1.00 92.94 93 ILE A N 1
ATOM 781 C CA . ILE A 1 93 ? -6.097 1.370 -1.665 1.00 92.94 93 ILE A CA 1
ATOM 782 C C . ILE A 1 93 ? -5.756 0.193 -2.586 1.00 92.94 93 ILE A C 1
ATOM 784 O O . ILE A 1 93 ? -4.729 0.231 -3.277 1.00 92.94 93 ILE A O 1
ATOM 788 N N . LEU A 1 94 ? -6.607 -0.838 -2.635 1.00 92.94 94 LEU A N 1
ATOM 789 C CA . LEU A 1 94 ? -6.440 -1.974 -3.542 1.00 92.94 94 LEU A CA 1
ATOM 790 C C . LEU A 1 94 ? -6.526 -1.547 -5.011 1.00 92.94 94 LEU A C 1
ATOM 792 O O . LEU A 1 94 ? -5.629 -1.899 -5.778 1.00 92.94 94 LEU A O 1
ATOM 796 N N . LYS A 1 95 ? -7.525 -0.737 -5.388 1.00 91.38 95 LYS A N 1
ATOM 797 C CA . LYS A 1 95 ? -7.664 -0.195 -6.755 1.00 91.38 95 LYS A CA 1
ATOM 798 C C . LYS A 1 95 ? -6.429 0.605 -7.178 1.00 91.38 95 LYS A C 1
ATOM 800 O O . LYS A 1 95 ? -5.887 0.397 -8.264 1.00 91.38 95 LYS A O 1
ATOM 805 N N . ILE A 1 96 ? -5.937 1.498 -6.318 1.00 91.88 96 ILE A N 1
ATOM 806 C CA . ILE A 1 96 ? -4.74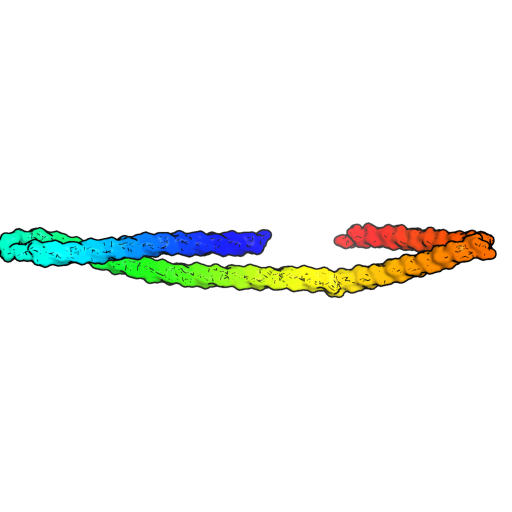1 2.300 -6.621 1.00 91.88 96 ILE A CA 1
ATOM 807 C C . ILE A 1 96 ? -3.507 1.396 -6.725 1.00 91.88 96 ILE A C 1
ATOM 809 O O . ILE A 1 96 ? -2.675 1.559 -7.620 1.00 91.88 96 ILE A O 1
ATOM 813 N N . SER A 1 97 ? -3.392 0.404 -5.843 1.00 90.50 97 SER A N 1
ATOM 814 C CA . SER A 1 97 ? -2.271 -0.537 -5.845 1.00 90.50 97 SER A CA 1
ATOM 815 C C . SER A 1 97 ? -2.250 -1.423 -7.090 1.00 90.50 97 SER A C 1
ATOM 817 O O . SER A 1 97 ? -1.169 -1.651 -7.634 1.00 90.50 97 SER A O 1
ATOM 819 N N . SER A 1 98 ? -3.407 -1.871 -7.586 1.00 90.12 98 SER A N 1
ATOM 820 C CA . SER A 1 98 ? -3.490 -2.628 -8.840 1.00 90.12 98 SER A CA 1
ATOM 821 C C . SER A 1 98 ? -3.098 -1.777 -10.044 1.00 90.12 98 SER A C 1
ATOM 823 O O . SER A 1 98 ? -2.333 -2.242 -10.886 1.00 90.12 98 SER A O 1
ATOM 825 N N . VAL A 1 99 ? -3.532 -0.512 -10.099 1.00 89.69 99 VAL A N 1
ATOM 826 C CA . VAL A 1 99 ? -3.137 0.417 -11.173 1.00 89.69 99 VAL A CA 1
ATOM 827 C C . VAL A 1 99 ? -1.633 0.692 -11.128 1.00 89.69 99 VAL A C 1
ATOM 829 O O . VAL A 1 99 ? -0.968 0.650 -12.160 1.00 89.69 99 VAL A O 1
ATOM 832 N N . LEU A 1 100 ? -1.061 0.908 -9.940 1.00 88.62 100 LEU A N 1
ATOM 833 C CA . LEU A 1 100 ? 0.384 1.082 -9.775 1.00 88.62 100 LEU A CA 1
ATOM 834 C C . LEU A 1 100 ? 1.174 -0.168 -10.184 1.00 88.62 100 LEU A C 1
ATOM 836 O O . LEU A 1 100 ? 2.253 -0.038 -10.763 1.00 88.62 100 LEU A O 1
ATOM 840 N N . LYS A 1 101 ? 0.660 -1.368 -9.891 1.00 88.44 101 LYS A N 1
ATOM 841 C CA . LYS A 1 101 ? 1.274 -2.636 -10.304 1.00 88.44 101 LYS A CA 1
ATOM 842 C C . LYS A 1 101 ? 1.253 -2.784 -11.827 1.00 88.44 101 LYS A C 1
ATOM 844 O O . LYS A 1 101 ? 2.315 -2.948 -12.418 1.00 88.44 101 LYS A O 1
ATOM 849 N N . TYR A 1 102 ? 0.088 -2.595 -12.448 1.00 86.50 102 TYR A N 1
ATOM 850 C CA . TYR A 1 102 ? -0.065 -2.598 -13.903 1.00 86.50 102 TYR A CA 1
ATOM 851 C C . TYR A 1 102 ? 0.859 -1.575 -14.572 1.00 86.50 102 TYR A C 1
ATOM 853 O O . TYR A 1 102 ? 1.514 -1.881 -15.567 1.00 86.50 102 TYR A O 1
ATOM 861 N N . PHE A 1 103 ? 0.955 -0.365 -14.012 1.00 82.50 103 PHE A N 1
ATOM 862 C CA . PHE A 1 103 ? 1.849 0.662 -14.533 1.00 82.50 103 PHE A CA 1
ATOM 863 C C . PHE A 1 103 ? 3.307 0.203 -14.475 1.00 82.50 103 PHE A C 1
ATOM 865 O O . PHE A 1 103 ? 4.015 0.353 -15.460 1.00 82.50 103 PHE A O 1
ATOM 872 N N . LYS A 1 104 ? 3.761 -0.395 -13.366 1.00 82.12 104 LYS A N 1
ATOM 873 C CA . LYS A 1 104 ? 5.128 -0.933 -13.261 1.00 82.12 104 LYS A CA 1
ATOM 874 C C . LYS A 1 104 ? 5.395 -2.029 -14.292 1.00 82.12 104 LYS A C 1
ATOM 876 O O . LYS A 1 104 ? 6.410 -1.955 -14.972 1.00 82.12 104 LYS A O 1
ATOM 881 N N . GLU A 1 105 ? 4.498 -3.000 -14.426 1.00 81.12 105 GLU A N 1
ATOM 882 C CA . GLU A 1 105 ? 4.660 -4.137 -15.343 1.00 81.12 105 GLU A CA 1
ATOM 883 C C . GLU A 1 105 ? 4.714 -3.672 -16.806 1.00 81.12 105 GLU A C 1
ATOM 885 O O . GLU A 1 105 ? 5.685 -3.948 -17.505 1.00 81.12 105 GLU A O 1
ATOM 890 N N . ASN A 1 106 ? 3.771 -2.829 -17.238 1.00 76.25 106 ASN A N 1
ATOM 891 C CA . ASN A 1 106 ? 3.740 -2.326 -18.615 1.00 76.25 106 ASN A CA 1
ATOM 892 C C . ASN A 1 106 ? 4.865 -1.340 -18.940 1.00 76.25 106 ASN A C 1
ATOM 894 O O . ASN A 1 106 ? 5.298 -1.262 -20.089 1.00 76.25 106 ASN A O 1
ATOM 898 N N . TYR A 1 107 ? 5.330 -0.542 -17.974 1.00 66.94 107 TYR A N 1
ATOM 899 C CA . TYR A 1 107 ? 6.449 0.372 -18.220 1.00 66.94 107 TYR A CA 1
ATOM 900 C C . TYR A 1 107 ? 7.775 -0.385 -18.313 1.00 66.94 107 TYR A C 1
ATOM 902 O O . TYR A 1 107 ? 8.612 -0.014 -19.132 1.00 66.94 107 TYR A O 1
ATOM 910 N N . MET A 1 108 ? 7.958 -1.446 -17.518 1.00 59.31 108 MET A N 1
ATOM 911 C CA . MET A 1 108 ? 9.127 -2.325 -17.611 1.00 59.31 108 MET A CA 1
ATOM 912 C C . MET A 1 108 ? 9.112 -3.109 -18.928 1.00 59.31 108 MET A C 1
ATOM 914 O O . MET A 1 108 ? 10.084 -3.035 -19.675 1.00 59.31 108 MET A O 1
ATOM 918 N N . GLU A 1 109 ? 7.979 -3.716 -19.295 1.00 54.88 109 GLU A N 1
ATOM 919 C CA . GLU A 1 109 ? 7.828 -4.403 -20.584 1.00 54.88 109 GLU A CA 1
ATOM 920 C C . GLU A 1 109 ? 8.026 -3.459 -21.772 1.00 54.88 109 GLU A C 1
ATOM 922 O O . GLU A 1 109 ? 8.722 -3.811 -22.721 1.00 54.88 109 GLU A O 1
ATOM 927 N N . LYS A 1 110 ? 7.492 -2.229 -21.740 1.00 53.50 110 LYS A N 1
ATOM 928 C CA . LYS A 1 110 ? 7.717 -1.261 -22.826 1.00 53.50 110 LYS A CA 1
ATOM 929 C C . LYS A 1 110 ? 9.162 -0.785 -22.901 1.00 53.50 110 LYS A C 1
ATOM 931 O O . LYS A 1 110 ? 9.641 -0.589 -24.017 1.00 53.50 110 LYS A O 1
ATOM 936 N N . LYS A 1 111 ? 9.873 -0.615 -21.780 1.00 51.53 111 LYS A N 1
ATOM 937 C CA . LYS A 1 111 ? 11.308 -0.278 -21.792 1.00 51.53 111 LYS A CA 1
ATOM 938 C C . LYS A 1 111 ? 12.124 -1.423 -22.397 1.00 51.53 111 LYS A C 1
ATOM 940 O O . LYS A 1 111 ? 12.978 -1.175 -23.245 1.00 51.53 111 LYS A O 1
ATOM 945 N N . ASP A 1 112 ? 11.781 -2.665 -22.069 1.00 48.84 112 ASP A N 1
ATOM 946 C CA . ASP A 1 112 ? 12.438 -3.842 -22.633 1.00 48.84 112 ASP A CA 1
ATOM 947 C C . ASP A 1 112 ? 12.078 -4.061 -24.116 1.00 48.84 112 ASP A C 1
ATOM 949 O O . ASP A 1 112 ? 12.961 -4.321 -24.932 1.00 48.84 112 ASP A O 1
ATOM 953 N N . LEU A 1 113 ? 10.826 -3.854 -24.536 1.00 49.41 113 LEU A N 1
ATOM 954 C CA . LEU A 1 113 ? 10.380 -4.017 -25.930 1.00 49.41 113 LEU A CA 1
ATOM 955 C C . LEU A 1 113 ? 10.877 -2.904 -26.871 1.00 49.41 113 LEU A C 1
ATOM 957 O O . LEU A 1 113 ? 11.220 -3.191 -28.027 1.00 49.41 113 LEU A O 1
ATOM 961 N N . THR A 1 114 ? 10.951 -1.653 -26.399 1.00 49.03 114 THR A N 1
ATOM 962 C CA . THR A 1 114 ? 11.441 -0.514 -27.203 1.00 49.03 114 THR A CA 1
ATOM 963 C C . THR A 1 114 ? 12.962 -0.504 -27.340 1.00 49.03 114 THR A C 1
ATOM 965 O O . THR A 1 114 ? 13.452 -0.251 -28.442 1.00 49.03 114 THR A O 1
ATOM 968 N N . LEU A 1 115 ? 13.724 -0.886 -26.304 1.00 49.22 115 LEU A N 1
ATOM 969 C CA . LEU A 1 115 ? 15.169 -1.089 -26.453 1.00 49.22 115 LEU A CA 1
ATOM 970 C C . LEU A 1 115 ? 15.504 -2.364 -27.246 1.00 49.22 115 LEU A C 1
ATOM 972 O O . LEU A 1 115 ? 16.450 -2.354 -28.033 1.00 49.22 115 LEU A O 1
ATOM 976 N N . SER A 1 116 ? 14.761 -3.465 -27.082 1.00 50.53 116 SER A N 1
ATOM 977 C CA . SER A 1 116 ? 15.228 -4.780 -27.549 1.00 50.53 116 SER A CA 1
ATOM 978 C C . SER A 1 116 ? 14.881 -5.153 -28.998 1.00 50.53 116 SER A C 1
ATOM 980 O O . SER A 1 116 ? 15.602 -5.942 -29.602 1.00 50.53 116 SER A O 1
ATOM 982 N N . SER A 1 117 ? 13.833 -4.598 -29.616 1.00 52.50 117 SER A N 1
ATOM 983 C CA . SER A 1 117 ? 13.364 -5.129 -30.915 1.00 52.50 117 SER A CA 1
ATOM 984 C C . SER A 1 117 ? 13.847 -4.370 -32.161 1.00 52.50 117 SER A C 1
ATOM 986 O O . SER A 1 117 ? 14.191 -5.008 -33.159 1.00 52.50 117 SER A O 1
ATOM 988 N N . LYS A 1 118 ? 13.916 -3.031 -32.130 1.00 53.12 118 LYS A N 1
ATOM 989 C CA . LYS A 1 118 ? 14.324 -2.206 -33.291 1.00 53.12 118 LYS A CA 1
ATOM 990 C C . LYS A 1 118 ? 15.695 -1.545 -33.121 1.00 53.12 118 LYS A C 1
ATOM 992 O O . LYS A 1 118 ? 16.459 -1.504 -34.082 1.00 53.12 118 LYS A O 1
ATOM 997 N N . GLY A 1 119 ? 16.026 -1.097 -31.907 1.00 51.91 119 GLY A N 1
ATOM 998 C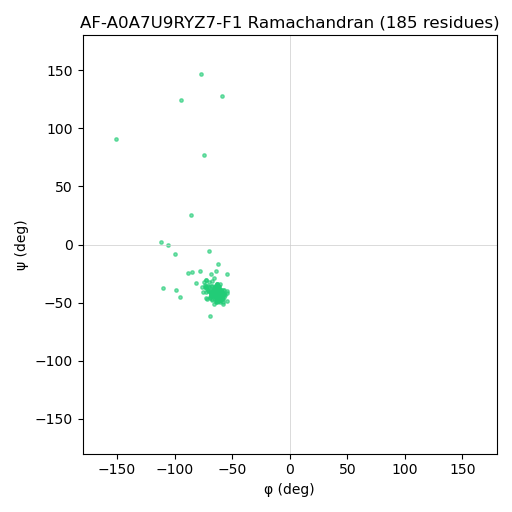 CA . GLY A 1 119 ? 17.341 -0.545 -31.564 1.00 51.91 119 GLY A CA 1
ATOM 999 C C . GLY A 1 119 ? 18.423 -1.623 -31.564 1.00 51.91 119 GLY A C 1
ATOM 1000 O O . GLY A 1 119 ? 19.313 -1.589 -32.409 1.00 51.91 119 GLY A O 1
ATOM 1001 N N . LYS A 1 120 ? 18.309 -2.640 -30.696 1.00 55.12 120 LYS A N 1
ATOM 1002 C CA . LYS A 1 120 ? 19.319 -3.713 -30.598 1.00 55.12 120 LYS A CA 1
ATOM 1003 C C . LYS A 1 120 ? 19.607 -4.418 -31.925 1.00 55.12 120 LYS A C 1
ATOM 1005 O O . LYS A 1 120 ? 20.769 -4.632 -32.215 1.00 55.12 120 LYS A O 1
ATOM 1010 N N . LYS A 1 121 ? 18.616 -4.698 -32.783 1.00 59.44 121 LYS A N 1
ATOM 1011 C CA . LYS A 1 121 ? 18.883 -5.314 -34.103 1.00 59.44 121 LYS A CA 1
ATOM 1012 C C . LYS A 1 121 ? 19.705 -4.418 -35.037 1.00 59.44 121 LYS A C 1
ATOM 1014 O O . LYS A 1 121 ? 20.522 -4.935 -35.792 1.00 59.44 121 LYS A O 1
ATOM 1019 N N . LYS A 1 122 ? 19.496 -3.095 -35.012 1.00 60.91 122 LYS A N 1
ATOM 1020 C CA . LYS A 1 122 ? 20.314 -2.148 -35.791 1.00 60.91 122 LYS A CA 1
ATOM 1021 C C . LYS A 1 122 ? 21.716 -2.016 -35.194 1.00 60.91 122 LYS A C 1
ATOM 1023 O O . LYS A 1 122 ? 22.685 -2.137 -35.933 1.00 60.91 122 LYS A O 1
ATOM 1028 N N . TYR A 1 123 ? 21.820 -1.844 -33.876 1.00 62.44 123 TYR A N 1
ATOM 1029 C CA . TYR A 1 123 ? 23.105 -1.740 -33.177 1.00 62.44 123 TYR A CA 1
ATOM 1030 C C . TYR A 1 123 ? 23.936 -3.022 -33.272 1.00 62.44 123 TYR A C 1
ATOM 1032 O O . TYR A 1 123 ? 25.133 -2.939 -33.494 1.00 62.44 123 TYR A O 1
ATOM 1040 N N . GLN A 1 124 ? 23.314 -4.196 -33.185 1.00 68.06 124 GLN A N 1
ATOM 1041 C CA . GLN A 1 124 ? 23.992 -5.487 -33.290 1.00 68.06 124 GLN A CA 1
ATOM 1042 C C . GLN A 1 124 ? 24.516 -5.736 -34.708 1.00 68.06 124 GLN A C 1
ATOM 1044 O O . GLN A 1 124 ? 25.682 -6.067 -34.863 1.00 68.06 124 GLN A O 1
ATOM 1049 N N . LYS A 1 125 ? 23.720 -5.459 -35.752 1.00 71.19 125 LYS A N 1
ATOM 1050 C CA . LYS A 1 125 ? 24.204 -5.516 -37.145 1.00 71.19 125 LYS A CA 1
ATOM 1051 C C . LYS A 1 125 ? 25.330 -4.522 -37.415 1.00 71.19 125 LYS A C 1
ATOM 1053 O O . LYS A 1 125 ? 26.253 -4.811 -38.171 1.00 71.19 125 LYS A O 1
ATOM 1058 N N . LEU A 1 126 ? 25.236 -3.332 -36.825 1.00 72.00 126 LEU A N 1
ATOM 1059 C CA . LEU A 1 126 ? 26.272 -2.317 -36.932 1.00 72.00 126 LEU A CA 1
ATOM 1060 C C . LEU A 1 126 ? 27.552 -2.779 -36.214 1.00 72.00 126 LEU A C 1
ATOM 1062 O O . LEU A 1 126 ? 28.632 -2.672 -36.782 1.00 72.00 126 LEU A O 1
ATOM 1066 N N . GLN A 1 127 ? 27.429 -3.358 -35.020 1.00 76.19 127 GLN A N 1
ATOM 1067 C CA . GLN A 1 127 ? 28.534 -3.914 -34.238 1.00 76.19 127 GLN A CA 1
ATOM 1068 C C . GLN A 1 127 ? 29.208 -5.098 -34.943 1.00 76.19 127 GLN A C 1
ATOM 1070 O O . GLN A 1 127 ? 30.431 -5.121 -35.024 1.00 76.19 127 GLN A O 1
ATOM 1075 N N . GLU A 1 128 ? 28.439 -6.031 -35.507 1.00 79.88 128 GLU A N 1
ATOM 1076 C CA . GLU A 1 128 ? 28.954 -7.147 -36.313 1.00 79.88 128 GLU A CA 1
ATOM 1077 C C . GLU A 1 128 ? 29.717 -6.635 -37.544 1.00 79.88 128 GLU A C 1
ATOM 1079 O O . GLU A 1 128 ? 30.808 -7.118 -37.844 1.00 79.88 128 GLU A O 1
ATOM 1084 N N . ARG A 1 129 ? 29.203 -5.592 -38.218 1.00 78.81 129 ARG A N 1
ATOM 1085 C CA . ARG A 1 129 ? 29.906 -4.943 -39.336 1.00 78.81 129 ARG A CA 1
ATOM 1086 C C . ARG A 1 129 ? 31.212 -4.282 -38.883 1.00 78.81 129 ARG A C 1
ATOM 1088 O O . ARG A 1 129 ? 32.234 -4.474 -39.531 1.00 78.81 129 ARG A O 1
ATOM 1095 N N . TYR A 1 130 ? 31.202 -3.538 -37.774 1.00 80.00 130 TYR A N 1
ATOM 1096 C CA . TYR A 1 130 ? 32.412 -2.917 -37.221 1.00 80.00 130 TYR A CA 1
ATOM 1097 C C . TYR A 1 130 ? 33.465 -3.953 -36.825 1.00 80.00 130 TYR A C 1
ATOM 1099 O O . TYR A 1 130 ? 34.644 -3.760 -37.107 1.00 80.00 130 TYR A O 1
ATOM 1107 N N . GLN A 1 131 ? 33.051 -5.056 -36.201 1.00 81.12 131 GLN A N 1
ATOM 1108 C CA . GLN A 1 131 ? 33.951 -6.145 -35.825 1.00 81.12 131 GLN A CA 1
ATOM 1109 C C . GLN A 1 131 ? 34.547 -6.839 -37.056 1.00 81.12 131 GLN A C 1
ATOM 1111 O O . GLN A 1 131 ? 35.743 -7.115 -37.059 1.00 81.12 131 GLN A O 1
ATOM 1116 N N . GLY A 1 132 ? 33.757 -7.048 -38.115 1.00 83.56 132 GLY A N 1
ATOM 1117 C CA . GLY A 1 132 ? 34.253 -7.577 -39.389 1.00 83.56 132 GLY A CA 1
ATOM 1118 C C . GLY A 1 132 ? 35.273 -6.652 -40.060 1.00 83.56 132 GLY A C 1
ATOM 1119 O O . GLY A 1 132 ? 36.363 -7.090 -40.415 1.00 83.56 132 GLY A O 1
ATOM 1120 N N . GLU A 1 133 ? 34.968 -5.354 -40.164 1.00 83.44 133 GLU A N 1
ATOM 1121 C CA . GLU A 1 133 ? 35.874 -4.372 -40.778 1.00 83.44 133 GLU A CA 1
ATOM 1122 C C . GLU A 1 133 ? 37.182 -4.189 -39.991 1.00 83.44 133 GLU A C 1
ATOM 1124 O O . GLU A 1 133 ? 38.246 -4.033 -40.592 1.00 83.44 133 GLU A O 1
ATOM 1129 N N . LEU A 1 134 ? 37.118 -4.220 -38.655 1.00 85.88 134 LEU A N 1
ATOM 1130 C CA . LEU A 1 134 ? 38.310 -4.184 -37.806 1.00 85.88 134 LEU A CA 1
ATOM 1131 C C . LEU A 1 134 ? 39.124 -5.477 -37.925 1.00 85.88 134 LEU A C 1
ATOM 1133 O O . LEU A 1 134 ? 40.345 -5.399 -38.013 1.00 85.88 134 LEU A O 1
ATOM 1137 N N . GLY A 1 135 ? 38.472 -6.642 -37.984 1.00 87.94 135 GLY A N 1
ATOM 1138 C CA . GLY A 1 135 ? 39.142 -7.928 -38.189 1.00 87.94 135 GLY A CA 1
ATOM 1139 C C . GLY A 1 135 ? 39.901 -7.989 -39.517 1.00 87.94 135 GLY A C 1
ATOM 1140 O O . GLY A 1 135 ? 41.072 -8.357 -39.544 1.00 87.94 135 GLY A O 1
ATOM 1141 N N . GLU A 1 136 ? 39.286 -7.535 -40.613 1.00 88.00 136 GLU A N 1
ATOM 1142 C CA . GLU A 1 136 ? 39.959 -7.428 -41.915 1.00 88.00 136 GLU A CA 1
ATOM 1143 C C . GLU A 1 136 ? 41.177 -6.497 -41.872 1.00 88.00 136 GLU A C 1
ATOM 1145 O O . GLU A 1 136 ? 42.198 -6.779 -42.503 1.00 88.00 136 GLU A O 1
ATOM 1150 N N . LEU A 1 137 ? 41.084 -5.380 -41.143 1.00 89.38 137 LEU A N 1
ATOM 1151 C CA . LEU A 1 137 ? 42.197 -4.446 -41.000 1.00 89.38 137 LEU A CA 1
ATOM 1152 C C . LEU A 1 137 ? 43.335 -5.054 -40.173 1.00 89.38 137 LEU A C 1
ATOM 1154 O O . LEU A 1 137 ? 44.492 -4.932 -40.569 1.00 89.38 137 LEU A O 1
ATOM 1158 N N . ILE A 1 138 ? 43.007 -5.7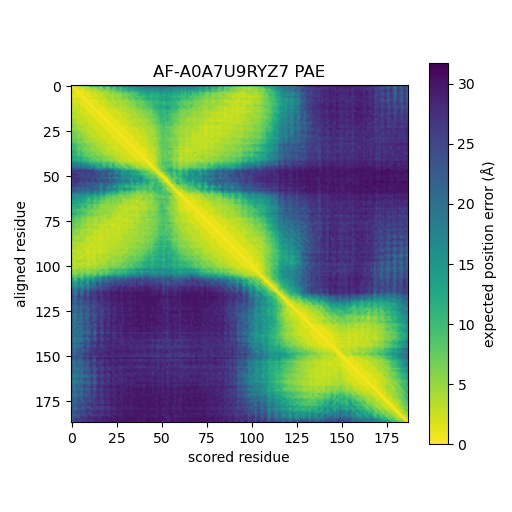40 -39.075 1.00 90.88 138 ILE A N 1
ATOM 1159 C CA . ILE A 1 138 ? 43.974 -6.452 -38.233 1.00 90.88 138 ILE A CA 1
ATOM 1160 C C . ILE A 1 138 ? 44.731 -7.482 -39.070 1.00 90.88 138 ILE A C 1
ATOM 1162 O O . ILE A 1 138 ? 45.953 -7.415 -39.123 1.00 90.88 138 ILE A O 1
ATOM 1166 N N . HIS A 1 139 ? 44.037 -8.341 -39.819 1.00 92.44 139 HIS A N 1
ATOM 1167 C CA . HIS A 1 139 ? 44.694 -9.360 -40.643 1.00 92.44 139 HIS A CA 1
ATOM 1168 C C . HIS A 1 139 ? 45.607 -8.777 -41.723 1.00 92.44 139 HIS A C 1
ATOM 1170 O O . HIS A 1 139 ? 46.676 -9.321 -41.996 1.00 92.44 139 HIS A O 1
ATOM 1176 N N . LYS A 1 140 ? 45.227 -7.649 -42.335 1.00 88.94 140 LYS A N 1
ATOM 1177 C CA . LYS A 1 140 ? 46.094 -6.981 -43.316 1.00 88.94 140 LYS A CA 1
ATOM 1178 C C . LYS A 1 140 ? 47.314 -6.331 -42.663 1.00 88.94 140 LYS A C 1
ATOM 1180 O O . LYS A 1 140 ? 48.387 -6.345 -43.260 1.00 88.94 140 LYS A O 1
ATOM 1185 N N . ILE A 1 141 ? 47.174 -5.788 -41.454 1.00 89.56 141 ILE A N 1
ATOM 1186 C CA . ILE A 1 141 ? 48.294 -5.237 -40.682 1.00 89.56 141 ILE A CA 1
ATOM 1187 C C . ILE A 1 141 ? 49.231 -6.358 -40.220 1.00 89.56 141 ILE A C 1
ATOM 1189 O O . ILE A 1 141 ? 50.437 -6.232 -40.390 1.00 89.56 141 ILE A O 1
ATOM 1193 N N . GLU A 1 142 ? 48.698 -7.467 -39.706 1.00 90.75 142 GLU A N 1
ATOM 1194 C CA . GLU A 1 142 ? 49.462 -8.668 -39.339 1.00 90.75 142 GLU A CA 1
ATOM 1195 C C . GLU A 1 142 ? 50.247 -9.211 -40.538 1.00 90.75 142 GLU A C 1
ATOM 1197 O O . GLU A 1 142 ? 51.444 -9.472 -40.434 1.00 90.75 142 GLU A O 1
ATOM 1202 N N . PHE A 1 143 ? 49.605 -9.295 -41.706 1.00 88.94 143 PHE A N 1
ATOM 1203 C CA . PHE A 1 143 ? 50.276 -9.674 -42.945 1.00 88.94 143 PHE A CA 1
ATOM 1204 C C . PHE A 1 143 ? 51.407 -8.699 -43.303 1.00 88.94 143 PHE A C 1
ATOM 1206 O O . PHE A 1 143 ? 52.518 -9.135 -43.602 1.00 88.94 143 PHE A O 1
ATOM 1213 N N . CYS A 1 144 ? 51.175 -7.386 -43.204 1.00 89.25 144 CYS A N 1
ATOM 1214 C CA . CYS A 1 144 ? 52.234 -6.399 -43.417 1.00 89.25 144 CYS A CA 1
ATOM 1215 C C . CYS A 1 144 ? 53.387 -6.595 -42.425 1.00 89.25 144 CYS A C 1
ATOM 1217 O O . CYS A 1 144 ? 54.533 -6.597 -42.853 1.00 89.25 144 CYS A O 1
ATOM 1219 N N . PHE A 1 145 ? 53.111 -6.854 -41.142 1.00 89.31 145 PHE A N 1
ATOM 1220 C CA . PHE A 1 145 ? 54.150 -7.155 -40.151 1.00 89.31 145 PHE A CA 1
ATOM 1221 C C . PHE A 1 145 ? 55.007 -8.358 -40.545 1.00 89.31 145 PHE A C 1
ATOM 1223 O O . PHE A 1 145 ? 56.226 -8.279 -40.440 1.00 89.31 145 PHE A O 1
ATOM 1230 N N . THR A 1 146 ? 54.403 -9.432 -41.060 1.00 88.62 146 THR A N 1
ATOM 1231 C CA . THR A 1 146 ? 55.176 -10.587 -41.551 1.00 88.62 146 THR A CA 1
ATOM 1232 C C . THR A 1 146 ? 56.002 -10.266 -42.799 1.00 88.62 146 THR A C 1
ATOM 1234 O O . THR A 1 146 ? 57.081 -10.823 -42.985 1.00 88.62 146 THR A O 1
ATOM 1237 N N . LEU A 1 147 ? 55.522 -9.356 -43.654 1.00 89.12 147 LEU A N 1
ATOM 1238 C CA . LEU A 1 147 ? 56.221 -8.956 -44.873 1.00 89.12 147 LEU A CA 1
ATOM 1239 C C . LEU A 1 147 ? 57.379 -7.987 -44.629 1.00 89.12 147 LEU A C 1
ATOM 1241 O O . LEU A 1 147 ? 58.260 -7.926 -45.477 1.00 89.12 147 LEU A O 1
ATOM 1245 N N . ILE A 1 148 ? 57.408 -7.243 -43.518 1.00 88.75 148 ILE A N 1
ATOM 1246 C CA . ILE A 1 148 ? 58.482 -6.272 -43.232 1.00 88.75 148 ILE A CA 1
ATOM 1247 C C . ILE A 1 148 ? 59.864 -6.936 -43.291 1.00 88.75 148 ILE A C 1
ATOM 1249 O O . ILE A 1 148 ? 60.784 -6.362 -43.875 1.00 88.75 148 ILE A O 1
ATOM 1253 N N . ASP A 1 149 ? 59.985 -8.148 -42.747 1.00 86.00 149 ASP A N 1
ATOM 1254 C CA . ASP A 1 149 ? 61.256 -8.876 -42.675 1.00 86.00 149 ASP A CA 1
ATOM 1255 C C . ASP A 1 149 ? 61.574 -9.673 -43.956 1.00 86.00 149 ASP A C 1
ATOM 1257 O O . ASP A 1 149 ? 62.738 -9.961 -44.234 1.00 86.00 149 ASP A O 1
ATOM 1261 N N . LEU A 1 150 ? 60.553 -10.033 -44.746 1.00 89.25 150 LEU A N 1
ATOM 1262 C CA . LEU A 1 150 ? 60.677 -10.875 -45.947 1.00 89.25 150 LEU A CA 1
ATOM 1263 C C . LEU A 1 150 ? 60.805 -10.059 -47.243 1.00 89.25 150 LEU A C 1
ATOM 1265 O O . LEU A 1 150 ? 61.628 -10.377 -48.099 1.00 89.25 150 LEU A O 1
ATOM 1269 N N . ASP A 1 151 ? 59.971 -9.031 -47.402 1.00 90.44 151 ASP A N 1
ATOM 1270 C CA . ASP A 1 151 ? 59.926 -8.151 -48.571 1.00 90.44 151 ASP A CA 1
ATOM 1271 C C . ASP A 1 151 ? 59.440 -6.738 -48.172 1.00 90.44 151 ASP A C 1
ATOM 1273 O O . ASP A 1 151 ? 58.236 -6.426 -48.210 1.00 90.44 151 ASP A O 1
ATOM 1277 N N . PRO A 1 152 ? 60.374 -5.834 -47.828 1.00 89.75 152 PRO A N 1
ATOM 1278 C CA . PRO A 1 152 ? 60.035 -4.487 -47.380 1.00 89.75 152 PRO A CA 1
ATOM 1279 C C . PRO A 1 152 ? 59.441 -3.619 -48.499 1.00 89.75 152 PRO A C 1
ATOM 1281 O O . PRO A 1 152 ? 58.673 -2.691 -48.225 1.00 89.75 152 PRO A O 1
ATOM 1284 N N . VAL A 1 153 ? 59.755 -3.907 -49.769 1.00 89.62 153 VAL A N 1
ATOM 1285 C CA . VAL A 1 153 ? 59.216 -3.158 -50.914 1.00 89.62 153 VAL A CA 1
ATOM 1286 C C . VAL A 1 153 ? 57.750 -3.515 -51.108 1.00 89.62 153 VAL A C 1
ATOM 1288 O O . VAL A 1 153 ? 56.911 -2.616 -51.232 1.00 89.62 153 VAL A O 1
ATOM 1291 N N . ARG A 1 154 ? 57.414 -4.809 -51.060 1.00 89.44 154 ARG A N 1
ATOM 1292 C CA . ARG A 1 154 ? 56.023 -5.258 -51.135 1.00 89.44 154 ARG A CA 1
ATOM 1293 C C . ARG A 1 154 ? 55.212 -4.769 -49.942 1.00 89.44 154 ARG A C 1
ATOM 1295 O O . ARG A 1 154 ? 54.113 -4.257 -50.148 1.00 89.44 154 ARG A O 1
ATOM 1302 N N . C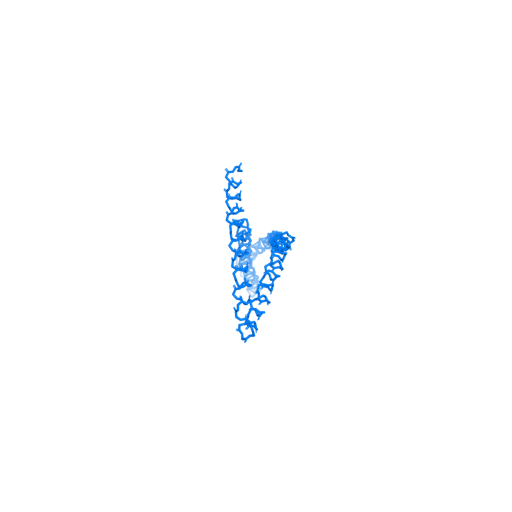YS A 1 155 ? 55.767 -4.825 -48.730 1.00 91.25 155 CYS A N 1
ATOM 1303 C CA . CYS A 1 155 ? 55.109 -4.292 -47.537 1.00 91.25 155 CYS A CA 1
ATOM 1304 C C . CYS A 1 155 ? 54.762 -2.802 -47.686 1.00 91.25 155 CYS A C 1
ATOM 1306 O O . CYS A 1 155 ? 53.655 -2.382 -47.351 1.00 91.25 155 CYS A O 1
ATOM 1308 N N . LYS A 1 156 ? 55.674 -1.988 -48.234 1.00 90.62 156 LYS A N 1
ATOM 1309 C CA . LYS A 1 156 ? 55.428 -0.557 -48.461 1.00 90.62 156 LYS A CA 1
ATOM 1310 C C . LYS A 1 156 ? 54.273 -0.313 -49.436 1.00 90.62 156 LYS A C 1
ATOM 1312 O O . LYS A 1 156 ? 53.494 0.618 -49.232 1.00 90.62 156 LYS A O 1
ATOM 1317 N N . ILE A 1 157 ? 54.144 -1.137 -50.476 1.00 90.81 157 ILE A N 1
ATOM 1318 C CA . ILE A 1 157 ? 53.054 -1.035 -51.456 1.00 90.81 157 ILE A CA 1
ATOM 1319 C C . ILE A 1 157 ? 51.714 -1.393 -50.804 1.00 90.81 157 ILE A C 1
ATOM 1321 O O . ILE A 1 157 ? 50.757 -0.631 -50.935 1.00 90.81 157 ILE A O 1
ATOM 1325 N N . GLU A 1 158 ? 51.655 -2.495 -50.055 1.00 89.31 158 GLU A N 1
ATOM 1326 C CA . GLU A 1 158 ? 50.432 -2.936 -49.367 1.00 89.31 158 GLU A CA 1
ATOM 1327 C C . GLU A 1 158 ? 49.989 -1.943 -48.282 1.00 89.31 158 GLU A C 1
ATOM 1329 O O . GLU A 1 158 ? 48.811 -1.592 -48.203 1.00 89.31 158 GLU A O 1
ATOM 1334 N N . LEU A 1 159 ? 50.929 -1.393 -47.504 1.00 90.50 159 LEU A N 1
ATOM 1335 C CA . LEU A 1 159 ? 50.645 -0.329 -46.534 1.00 90.50 159 LEU A CA 1
ATOM 1336 C C . LEU A 1 159 ? 50.130 0.947 -47.212 1.00 90.50 159 LEU A C 1
ATOM 1338 O O . LEU A 1 159 ? 49.210 1.588 -46.705 1.00 90.50 159 LEU A O 1
ATOM 1342 N N . SER A 1 160 ? 50.676 1.304 -48.377 1.00 89.81 160 SER A N 1
ATOM 1343 C CA . SER A 1 160 ? 50.200 2.462 -49.146 1.00 89.81 160 SER A CA 1
ATOM 1344 C C . SER A 1 160 ? 48.786 2.230 -49.691 1.00 89.81 160 SER A C 1
ATOM 1346 O O . SER A 1 160 ? 47.948 3.131 -49.660 1.00 89.81 160 SER A O 1
ATOM 1348 N N . ALA A 1 161 ? 48.485 1.008 -50.140 1.00 89.81 161 ALA A N 1
ATOM 1349 C CA . ALA A 1 161 ? 47.149 0.619 -50.584 1.00 89.81 161 ALA A CA 1
ATOM 1350 C C . ALA A 1 161 ? 46.131 0.630 -49.430 1.00 89.81 161 ALA A C 1
ATOM 1352 O O . ALA A 1 161 ? 45.021 1.143 -49.588 1.00 89.81 161 ALA A O 1
ATOM 1353 N N . LEU A 1 162 ? 46.520 0.126 -48.253 1.00 89.75 162 LEU A N 1
ATOM 1354 C CA . LEU A 1 162 ? 45.728 0.198 -47.024 1.00 89.75 162 LEU A CA 1
ATOM 1355 C C . LEU A 1 162 ? 45.416 1.641 -46.631 1.00 89.75 162 LEU A C 1
ATOM 1357 O O . LEU A 1 162 ? 44.267 1.961 -46.325 1.00 89.75 162 LEU A O 1
ATOM 1361 N N . LEU A 1 163 ? 46.420 2.515 -46.676 1.00 89.69 163 LEU A N 1
ATOM 1362 C CA . LEU A 1 163 ? 46.273 3.922 -46.329 1.00 89.69 163 LEU A CA 1
ATOM 1363 C C . LEU A 1 163 ? 45.281 4.633 -47.265 1.00 89.69 163 LEU A C 1
ATOM 1365 O O . LEU A 1 163 ? 44.356 5.295 -46.796 1.00 89.69 163 LEU A O 1
ATOM 1369 N N . ASN A 1 164 ? 45.411 4.427 -48.578 1.00 89.56 164 ASN A N 1
ATOM 1370 C CA . ASN A 1 164 ? 44.488 4.986 -49.571 1.00 89.56 164 ASN A CA 1
ATOM 1371 C C . ASN A 1 164 ? 43.053 4.468 -49.385 1.00 89.56 164 ASN A C 1
ATOM 1373 O O . ASN A 1 164 ? 42.091 5.234 -49.476 1.00 89.56 164 ASN A O 1
ATOM 1377 N N . HIS A 1 165 ? 42.893 3.181 -49.063 1.00 87.81 165 HIS A N 1
ATOM 1378 C CA . HIS A 1 165 ? 41.585 2.597 -48.763 1.00 87.81 165 HIS A CA 1
ATOM 1379 C C . HIS A 1 165 ? 40.933 3.249 -47.537 1.00 87.81 165 HIS A C 1
ATOM 1381 O O . HIS A 1 165 ? 39.750 3.590 -47.581 1.00 87.81 165 HIS A O 1
ATOM 1387 N N . LEU A 1 166 ? 41.697 3.492 -46.468 1.00 87.75 166 LEU A N 1
ATOM 1388 C CA . LEU A 1 166 ? 41.202 4.162 -45.261 1.00 87.75 166 LEU A CA 1
ATOM 1389 C C . LEU A 1 166 ? 40.822 5.625 -45.513 1.00 87.75 166 LEU A C 1
ATOM 1391 O O . LEU A 1 166 ? 39.768 6.053 -45.042 1.00 87.75 166 LEU A O 1
ATOM 1395 N N . TYR A 1 167 ? 41.611 6.370 -46.293 1.00 89.19 167 TYR A N 1
ATOM 1396 C CA . TYR A 1 167 ? 41.250 7.737 -46.679 1.00 89.19 167 TYR A CA 1
ATOM 1397 C C . TYR A 1 167 ? 39.960 7.776 -47.503 1.00 89.19 167 TYR A C 1
ATOM 1399 O O . TYR A 1 167 ? 39.056 8.538 -47.169 1.00 89.19 167 TYR A O 1
ATOM 1407 N N . SER A 1 168 ? 39.800 6.877 -48.479 1.00 86.00 168 SER A N 1
ATOM 1408 C CA . SER A 1 168 ? 38.560 6.799 -49.266 1.00 86.00 168 SER A CA 1
ATOM 1409 C C . SER A 1 168 ? 37.332 6.434 -48.415 1.00 86.00 168 SER A C 1
ATOM 1411 O O . SER A 1 168 ? 36.222 6.906 -48.663 1.00 86.00 168 SER A O 1
ATOM 1413 N N . LYS A 1 169 ? 37.511 5.601 -47.378 1.00 84.62 169 LYS A N 1
ATOM 1414 C CA . LYS A 1 169 ? 36.451 5.280 -46.411 1.00 84.62 169 LYS A CA 1
ATOM 1415 C C . LYS A 1 169 ? 36.117 6.473 -45.515 1.00 84.62 169 LYS A C 1
ATOM 1417 O O . LYS A 1 169 ? 34.949 6.650 -45.174 1.00 84.62 169 LYS A O 1
ATOM 1422 N N . LYS A 1 170 ? 37.121 7.265 -45.130 1.00 84.88 170 LYS A N 1
ATOM 1423 C CA . LYS A 1 170 ? 36.944 8.481 -44.333 1.00 84.88 170 LYS A CA 1
ATOM 1424 C C . LYS A 1 170 ? 36.127 9.522 -45.099 1.00 84.88 170 LYS A C 1
ATOM 1426 O O . LYS A 1 170 ? 35.132 9.995 -44.565 1.00 84.88 170 LYS A O 1
ATOM 1431 N N . GLU A 1 171 ? 36.473 9.792 -46.356 1.00 83.88 171 GLU A N 1
ATOM 1432 C CA . GLU A 1 171 ? 35.734 10.736 -47.211 1.00 83.88 171 GLU A CA 1
ATOM 1433 C C . GLU A 1 171 ? 34.266 10.324 -47.385 1.00 83.88 171 GLU A C 1
ATOM 1435 O O . GLU A 1 171 ? 33.363 11.119 -47.135 1.00 83.88 171 GLU A O 1
ATOM 1440 N N . LYS A 1 172 ? 34.006 9.042 -47.683 1.00 81.00 172 LYS A N 1
ATOM 1441 C CA . LYS A 1 172 ? 32.633 8.519 -47.798 1.00 81.00 172 LYS A CA 1
ATOM 1442 C C . LYS A 1 172 ? 31.826 8.660 -46.506 1.00 81.00 172 LYS A C 1
ATOM 1444 O O . LYS A 1 172 ? 30.620 8.873 -46.576 1.00 81.00 172 LYS A O 1
ATOM 1449 N N . ARG A 1 173 ? 32.462 8.536 -45.332 1.00 76.75 173 ARG A N 1
ATOM 1450 C CA . ARG A 1 173 ? 31.790 8.762 -44.042 1.00 76.75 173 ARG A CA 1
ATOM 1451 C C . ARG A 1 173 ? 31.440 10.228 -43.825 1.00 76.75 173 ARG A C 1
ATOM 1453 O O . ARG A 1 173 ? 30.307 10.519 -43.451 1.00 76.75 173 ARG A O 1
ATOM 1460 N N . GLU A 1 174 ? 32.376 11.130 -44.099 1.00 76.12 174 GLU A N 1
ATOM 1461 C CA . GLU A 1 174 ? 32.157 12.574 -43.962 1.00 76.12 174 GLU A CA 1
ATOM 1462 C C . GLU A 1 174 ? 31.038 13.069 -44.897 1.00 76.12 174 GLU A C 1
ATOM 1464 O O . GLU A 1 174 ? 30.240 13.925 -44.514 1.00 76.12 174 GLU A O 1
ATOM 1469 N N . GLU A 1 175 ? 30.915 12.495 -46.096 1.00 75.25 175 GLU A N 1
ATOM 1470 C CA . GLU A 1 175 ? 29.804 12.763 -47.017 1.00 75.25 175 GLU A CA 1
ATOM 1471 C C . GLU A 1 175 ? 28.460 12.227 -46.498 1.00 75.25 175 GLU A C 1
ATOM 1473 O O . GLU A 1 175 ? 27.450 12.932 -46.573 1.00 75.25 175 GLU A O 1
ATOM 1478 N N . THR A 1 176 ? 28.429 11.016 -45.926 1.00 73.19 176 THR A N 1
ATOM 1479 C CA . THR A 1 176 ? 27.199 10.457 -45.335 1.00 73.19 176 THR A CA 1
ATOM 1480 C C . THR A 1 176 ? 26.724 11.234 -44.109 1.00 73.19 176 THR A C 1
ATOM 1482 O O . THR A 1 176 ? 25.532 11.505 -43.995 1.00 73.19 176 THR A O 1
ATOM 1485 N N . GLU A 1 177 ? 27.637 11.672 -43.238 1.00 70.62 177 GLU A N 1
ATOM 1486 C CA . GLU A 1 177 ? 27.308 12.469 -42.047 1.00 70.62 177 GLU A CA 1
ATOM 1487 C C . GLU A 1 177 ? 26.760 13.853 -42.432 1.00 70.62 177 GLU A C 1
ATOM 1489 O O . GLU A 1 177 ? 25.791 14.335 -41.842 1.00 70.62 177 GLU A O 1
ATOM 1494 N N . ARG A 1 178 ? 27.312 14.476 -43.484 1.00 69.62 178 ARG A N 1
ATOM 1495 C CA . ARG A 1 178 ? 26.783 15.734 -44.039 1.00 69.62 178 ARG A CA 1
ATOM 1496 C C . ARG A 1 178 ? 25.381 15.569 -44.628 1.00 69.62 178 ARG A C 1
ATOM 1498 O O . ARG A 1 178 ? 24.563 16.471 -44.477 1.00 69.62 178 ARG A O 1
ATOM 1505 N N . ALA A 1 179 ? 25.088 14.442 -45.277 1.00 68.44 179 ALA A N 1
ATOM 1506 C CA . ALA A 1 179 ? 23.774 14.172 -45.861 1.00 68.44 179 ALA A CA 1
ATOM 1507 C C . ALA A 1 179 ? 22.687 13.870 -44.808 1.00 68.44 179 ALA A C 1
ATOM 1509 O O . ALA A 1 179 ? 21.518 14.184 -45.033 1.00 68.44 179 ALA A O 1
ATOM 1510 N N . GLU A 1 180 ? 23.051 13.281 -43.666 1.00 64.56 180 GLU A N 1
ATOM 1511 C CA . GLU A 1 180 ? 22.131 13.030 -42.546 1.00 64.56 180 GLU A CA 1
ATOM 1512 C C . GLU A 1 180 ? 21.771 14.331 -41.803 1.00 64.56 180 GLU A C 1
ATOM 1514 O O . GLU A 1 180 ? 20.597 14.582 -41.544 1.00 64.56 180 GLU A O 1
ATOM 1519 N N . LEU A 1 181 ? 22.740 15.231 -41.593 1.00 61.06 181 LEU A N 1
ATOM 1520 C CA . LEU A 1 181 ? 22.529 16.547 -40.961 1.00 61.06 181 LEU A CA 1
ATOM 1521 C C . LEU A 1 181 ? 21.621 17.508 -41.752 1.00 61.06 181 LEU A C 1
ATOM 1523 O O . LEU A 1 181 ? 21.089 18.459 -41.177 1.00 61.06 181 LEU A O 1
ATOM 1527 N N . VAL A 1 182 ? 21.482 17.313 -43.067 1.00 61.59 182 VAL A N 1
ATOM 1528 C CA . VAL A 1 182 ? 20.582 18.116 -43.915 1.00 61.59 182 VAL A CA 1
ATOM 1529 C C . VAL A 1 182 ? 19.138 17.619 -43.811 1.00 61.59 182 VAL A C 1
ATOM 1531 O O . VAL A 1 182 ? 18.223 18.434 -43.820 1.00 61.59 182 VAL A O 1
ATOM 1534 N N . LYS A 1 183 ? 18.927 16.309 -43.633 1.00 55.47 183 LYS A N 1
ATOM 1535 C CA . LYS A 1 183 ? 17.588 15.705 -43.526 1.00 55.47 183 LYS A CA 1
ATOM 1536 C C . LYS A 1 183 ? 16.891 16.017 -42.203 1.00 55.47 183 LYS A C 1
ATOM 1538 O O . LYS A 1 183 ? 15.698 16.282 -42.210 1.00 55.47 183 LYS A O 1
ATOM 1543 N N . ASP A 1 184 ? 17.637 16.088 -41.103 1.00 52.28 184 ASP A N 1
ATOM 1544 C CA . ASP A 1 184 ? 17.093 16.451 -39.781 1.00 52.28 184 ASP A CA 1
ATOM 1545 C C . ASP A 1 184 ? 16.681 17.937 -39.665 1.00 52.28 184 ASP A C 1
ATOM 1547 O O . ASP A 1 184 ? 16.140 18.350 -38.642 1.00 52.28 184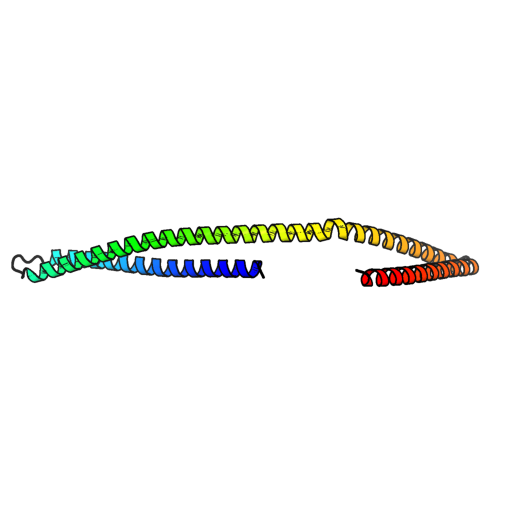 ASP A O 1
ATOM 1551 N N . LYS A 1 185 ? 16.952 18.768 -40.683 1.00 53.56 185 LYS A N 1
ATOM 1552 C CA . LYS A 1 185 ? 16.536 20.183 -40.734 1.00 53.56 185 LYS A CA 1
ATOM 1553 C C . LYS A 1 185 ? 15.278 20.434 -41.573 1.00 53.56 185 LYS A C 1
ATOM 1555 O O . LYS A 1 185 ? 14.800 21.566 -41.581 1.00 53.56 185 LYS A O 1
ATOM 1560 N N . GLU A 1 186 ? 14.782 19.426 -42.291 1.00 48.62 186 GLU A N 1
ATOM 1561 C CA . GLU A 1 186 ? 13.617 19.531 -43.185 1.00 48.62 186 GLU A CA 1
ATOM 1562 C C . GLU A 1 186 ? 12.338 18.864 -42.618 1.00 48.62 186 GLU A C 1
ATOM 1564 O O . GLU A 1 186 ? 11.290 18.948 -43.260 1.00 48.62 186 GLU A O 1
ATOM 1569 N N . GLU A 1 187 ? 12.393 18.263 -41.418 1.00 42.62 187 GLU A N 1
ATOM 1570 C CA . GLU A 1 187 ? 11.236 17.794 -40.615 1.00 42.62 187 GLU A CA 1
ATOM 1571 C C . GLU A 1 187 ? 10.921 18.747 -39.447 1.00 42.62 187 GLU A C 1
ATOM 1573 O O . GLU A 1 187 ? 9.715 18.926 -39.150 1.00 42.62 187 GLU A O 1
#

pLDDT: mean 81.36, std 13.29, range [42.62, 93.88]

Foldseek 3Di:
DVLVVLVVVLVVLVVVLVVLVVVLVVLVVVLVVLVVVLVVLVVVLVVPPDPPDDPVVVVVSVVSNVVSVVSNVVSVVVNVVSVVVSVVSVVVSVVSVVVSVVCVVVVVVCVCCVCPDPPCVVVVVVVVVVVVVVVVVVVLVVVLVVCVVVPVPVSVVSVVVVVVVVVVVVVVVVVVVVVVVVVVVVD

Secondary structure (DSSP, 8-state):
-HHHHHHHHHHHHHHHHHHHHHHHHHHHHHHHHHHHHHHHHHHHHHHT--TTS-HHHHHHHHHHHHHHHHHHHHHHHHHHHHHHHHHHHHHHHHHHHHHHHHHHHHHHHHHHHHIIIIIHHHHHHHHHHHHHHHHHHHHHHHHHHHHHHH-HHHHHHHHHHHHHHHHHHHHHHHHHHHHHHHHTT--

Solvent-accessible surface area (backbone atoms only — not comparable to full-atom values): 10141 Å² total; per-residue (Å²): 106,72,68,56,49,53,50,52,51,47,49,51,51,49,50,53,50,50,53,51,51,53,53,51,52,52,52,54,51,50,46,54,50,48,53,52,50,46,51,53,54,52,51,52,57,62,72,67,67,51,97,84,59,68,70,71,64,61,50,55,54,53,53,50,45,52,50,50,52,52,51,46,52,52,49,51,54,53,49,53,52,50,52,52,51,49,54,52,48,53,54,50,48,48,54,52,49,51,53,53,49,52,50,51,54,53,53,51,51,48,54,52,52,60,49,54,64,64,48,43,56,52,52,48,56,50,48,54,48,52,51,51,56,49,49,55,50,48,54,53,50,53,50,35,60,62,25,52,84,76,38,52,69,60,26,53,51,54,52,50,52,52,51,53,51,50,51,57,52,48,54,55,48,56,52,51,55,55,56,51,65,54,55,75,71,77,116